Protein AF-S2JC35-F1 (afdb_monomer)

pLDDT: mean 73.82, std 13.76, range [34.28, 91.69]

Secondary structure (DSSP, 8-state):
----GGG-PPPPSS---HHHHIIIIIHHHHHHHS-TTT-SEEEEEEEE--HHHHHHHHHHTTT-S---PPPEEEEEEEEETTEEEEEEEEEEES-TTSHHHHHHHHHHHHHHHHHHHHHHHH--S--TT-EEEEEEEETTEEEEEEEEEEETTEEEEEEEEEEE--SSHHHHHTHHHHHHHHHHHHHHHHHHHHHHHHHHHHHT--

Nearest PDB structures (foldseek):
  6p4x-assembly8_B  TM=6.475E-01  e=4.186E-01  Saccharomyces cerevisiae S288C
  5dyn-assembly1_A  TM=4.944E-01  e=1.045E+00  Bacteroides fragilis
  2fja-assembly1_B  TM=4.197E-01  e=2.172E+00  Archaeoglobus fulgidus
  7yqh-assembly1_A  TM=2.664E-01  e=9.381E+00  Saccharomyces cerevisiae S288C

Mean predicted aligned error: 10.41 Å

Structure (mmCIF, N/CA/C/O backbone):
data_AF-S2JC35-F1
#
_entry.id   AF-S2JC35-F1
#
loop_
_atom_site.group_PDB
_atom_site.id
_atom_site.type_symbol
_atom_site.label_atom_id
_atom_site.label_alt_id
_atom_site.label_comp_id
_atom_site.label_asym_id
_atom_site.label_entity_id
_atom_site.label_seq_id
_atom_site.pdbx_PDB_ins_code
_atom_site.Cartn_x
_atom_site.Cartn_y
_atom_site.Cartn_z
_atom_site.occupancy
_atom_site.B_iso_or_equiv
_atom_site.auth_seq_id
_atom_site.auth_comp_id
_atom_site.auth_asym_id
_atom_site.auth_atom_id
_atom_site.pdbx_PDB_model_num
ATOM 1 N N . MET A 1 1 ? 3.518 -29.835 -13.361 1.00 38.28 1 MET A N 1
ATOM 2 C CA . MET A 1 1 ? 4.012 -28.601 -12.713 1.00 38.28 1 MET A CA 1
ATOM 3 C C . MET A 1 1 ? 3.957 -27.483 -13.755 1.00 38.28 1 MET A C 1
ATOM 5 O O . MET A 1 1 ? 4.717 -27.536 -14.715 1.00 38.28 1 MET A O 1
ATOM 9 N N . LYS A 1 2 ? 2.974 -26.572 -13.681 1.00 34.28 2 LYS A N 1
ATOM 10 C CA . LYS A 1 2 ? 2.824 -25.479 -14.662 1.00 34.28 2 LYS A CA 1
ATOM 11 C C . LYS A 1 2 ? 3.881 -24.409 -14.356 1.00 34.28 2 LYS A C 1
ATOM 13 O O . LYS A 1 2 ? 3.876 -23.858 -13.264 1.00 34.28 2 LYS A O 1
ATOM 18 N N . LYS A 1 3 ? 4.811 -24.170 -15.285 1.00 36.00 3 LYS A N 1
ATOM 19 C CA . LYS A 1 3 ? 5.789 -23.073 -15.204 1.00 36.00 3 LYS A CA 1
ATOM 20 C C . LYS A 1 3 ? 5.131 -21.815 -15.762 1.00 36.00 3 LYS A C 1
ATOM 22 O O . LYS A 1 3 ? 4.662 -21.848 -16.894 1.00 36.00 3 LYS A O 1
ATOM 27 N N . TYR A 1 4 ? 5.086 -20.747 -14.974 1.00 44.50 4 TYR A N 1
ATOM 28 C CA . TYR A 1 4 ? 4.515 -19.460 -15.366 1.00 44.50 4 TYR A CA 1
ATOM 29 C C . TYR A 1 4 ? 5.595 -18.614 -16.061 1.00 44.50 4 TYR A C 1
ATOM 31 O O . TYR A 1 4 ? 6.504 -18.125 -15.391 1.00 44.50 4 TYR A O 1
ATOM 39 N N . PRO A 1 5 ? 5.557 -18.447 -17.395 1.00 39.91 5 PRO A N 1
ATOM 40 C CA . PRO A 1 5 ? 6.668 -17.855 -18.145 1.00 39.91 5 PRO A CA 1
ATOM 41 C C . PRO A 1 5 ? 6.880 -16.364 -17.857 1.00 39.91 5 PRO A C 1
ATOM 43 O O . PRO A 1 5 ? 7.987 -15.867 -18.024 1.00 39.91 5 PRO A O 1
ATOM 46 N N . TYR A 1 6 ? 5.841 -15.664 -17.388 1.00 47.47 6 TYR A N 1
ATOM 47 C CA . TYR A 1 6 ? 5.920 -14.259 -16.979 1.00 47.47 6 TYR A CA 1
ATOM 48 C C . TYR A 1 6 ? 6.706 -14.048 -15.678 1.00 47.47 6 TYR A C 1
ATOM 50 O O . TYR A 1 6 ? 7.086 -12.922 -15.389 1.00 47.47 6 TYR A O 1
ATOM 58 N N . MET A 1 7 ? 6.986 -15.119 -14.928 1.00 35.50 7 MET A N 1
ATOM 59 C CA . MET A 1 7 ? 7.811 -15.075 -13.720 1.00 35.50 7 MET A CA 1
ATOM 60 C C . MET A 1 7 ? 9.302 -15.297 -14.012 1.00 35.50 7 MET A C 1
ATOM 62 O O . MET A 1 7 ? 10.103 -15.320 -13.093 1.00 35.50 7 MET A O 1
ATOM 66 N N . LEU A 1 8 ? 9.726 -15.499 -15.266 1.00 36.25 8 LEU A N 1
ATOM 67 C CA . LEU A 1 8 ? 11.132 -15.750 -15.621 1.00 36.25 8 LEU A CA 1
ATOM 68 C C . LEU A 1 8 ? 11.806 -14.474 -16.149 1.00 36.25 8 LEU A C 1
ATOM 70 O O . LEU A 1 8 ? 12.037 -14.336 -17.350 1.00 36.25 8 LEU A O 1
ATOM 74 N N . MET A 1 9 ? 12.162 -13.547 -15.256 1.00 50.91 9 MET A N 1
ATOM 75 C CA . MET A 1 9 ? 13.056 -12.431 -15.594 1.00 50.91 9 MET A CA 1
ATOM 76 C C . MET A 1 9 ? 14.517 -12.761 -15.257 1.00 50.91 9 MET A C 1
ATOM 78 O O . MET A 1 9 ? 14.815 -13.350 -14.221 1.00 50.91 9 MET A O 1
ATOM 82 N N . LYS A 1 10 ? 15.445 -12.389 -16.151 1.00 43.81 10 LYS A N 1
ATOM 83 C CA . LYS A 1 10 ? 16.891 -12.572 -15.940 1.00 43.81 10 LYS A CA 1
ATOM 84 C C . LYS A 1 10 ? 17.376 -11.685 -14.784 1.00 43.81 10 LYS A C 1
ATOM 86 O O . LYS A 1 10 ? 17.002 -10.512 -14.757 1.00 43.81 10 LYS A O 1
ATOM 91 N N . PRO A 1 11 ? 18.256 -12.185 -13.897 1.00 46.31 11 PRO A N 1
ATOM 92 C CA . PRO A 1 11 ? 18.846 -11.356 -12.855 1.00 46.31 11 PRO A CA 1
ATOM 93 C C . PRO A 1 11 ? 19.617 -10.185 -13.491 1.00 46.31 11 PRO A C 1
ATOM 95 O O . PRO A 1 11 ? 20.306 -10.381 -14.502 1.00 46.31 11 PRO A O 1
ATOM 98 N N . PRO A 1 12 ? 19.496 -8.963 -12.945 1.00 51.88 12 PRO A N 1
ATOM 99 C CA . PRO A 1 12 ? 20.158 -7.799 -13.509 1.00 51.88 12 PRO A CA 1
ATOM 100 C C . PRO A 1 12 ? 21.682 -7.960 -13.441 1.00 51.88 12 PRO A C 1
ATOM 102 O O . PRO A 1 12 ? 22.253 -8.330 -12.420 1.00 51.88 12 PRO A O 1
ATOM 105 N N . THR A 1 13 ? 22.365 -7.643 -14.542 1.00 51.44 13 THR A N 1
ATOM 106 C CA . THR A 1 13 ? 23.837 -7.675 -14.656 1.00 51.44 13 THR A CA 1
ATOM 107 C C . THR A 1 13 ? 24.530 -6.530 -13.906 1.00 51.44 13 THR A C 1
ATOM 109 O O . THR A 1 13 ? 25.757 -6.483 -13.841 1.00 51.44 13 THR A O 1
ATOM 112 N N . LYS A 1 14 ? 23.755 -5.598 -13.337 1.00 60.19 14 LYS A N 1
ATOM 113 C CA . LYS A 1 14 ? 24.215 -4.438 -12.565 1.00 60.19 14 LYS A CA 1
ATOM 114 C C . LYS A 1 14 ? 23.627 -4.489 -11.155 1.00 60.19 14 LYS A C 1
ATOM 116 O O . LYS A 1 14 ? 22.494 -4.927 -10.981 1.00 60.19 14 LYS A O 1
ATOM 121 N N . LYS A 1 15 ? 24.384 -3.994 -10.169 1.00 67.62 15 LYS A N 1
ATOM 122 C CA . LYS A 1 15 ? 23.935 -3.814 -8.778 1.00 67.62 15 LYS A CA 1
ATOM 123 C C . LYS A 1 15 ? 22.880 -2.702 -8.709 1.00 67.62 15 LYS A C 1
ATOM 125 O O . LYS A 1 15 ? 23.222 -1.555 -8.449 1.00 67.62 15 LYS A O 1
ATOM 130 N N . VAL A 1 16 ? 21.633 -3.035 -9.019 1.00 71.69 16 VAL A N 1
ATOM 131 C CA . VAL A 1 16 ? 20.462 -2.171 -8.817 1.00 71.69 16 VAL A CA 1
ATOM 132 C C . VAL A 1 16 ? 19.860 -2.521 -7.457 1.00 71.69 16 VAL A C 1
ATOM 134 O O . VAL A 1 16 ? 19.819 -3.699 -7.108 1.00 71.69 16 VAL A O 1
ATOM 137 N N . THR A 1 17 ? 19.450 -1.519 -6.680 1.00 79.69 17 THR A N 1
ATOM 138 C CA . THR A 1 17 ? 18.810 -1.697 -5.364 1.00 79.69 17 THR A CA 1
ATOM 139 C C . THR A 1 17 ? 17.285 -1.549 -5.447 1.00 79.69 17 THR A C 1
ATOM 141 O O . THR A 1 17 ? 16.762 -0.996 -6.413 1.00 79.69 17 THR A O 1
ATOM 144 N N . GLU A 1 18 ? 16.555 -1.999 -4.422 1.00 78.81 18 GLU A N 1
ATOM 145 C CA . GLU A 1 18 ? 15.093 -1.794 -4.293 1.00 78.81 18 GLU A CA 1
ATOM 146 C C . GLU A 1 18 ? 14.758 -0.303 -4.308 1.00 78.81 18 GLU A C 1
ATOM 148 O O . GLU A 1 18 ? 13.868 0.149 -5.027 1.00 78.81 18 GLU A O 1
ATOM 153 N N . SER A 1 19 ? 15.576 0.482 -3.602 1.00 81.44 19 SER A N 1
ATOM 154 C CA . SER A 1 19 ? 15.477 1.938 -3.569 1.00 81.44 19 SER A CA 1
ATOM 155 C C . SER A 1 19 ? 15.664 2.577 -4.946 1.00 81.44 19 SER A C 1
ATOM 157 O O . SER A 1 19 ? 15.022 3.584 -5.235 1.00 81.44 19 SER A O 1
ATOM 159 N N . ASP A 1 20 ? 16.492 2.004 -5.826 1.00 82.38 20 ASP A N 1
ATOM 160 C CA . ASP A 1 20 ? 16.640 2.520 -7.190 1.00 82.38 20 ASP A CA 1
ATOM 161 C C . ASP A 1 20 ? 15.362 2.315 -8.003 1.00 82.38 20 ASP A C 1
ATOM 163 O O . ASP A 1 20 ? 14.952 3.227 -8.720 1.00 82.38 20 ASP A O 1
ATOM 167 N N . TYR A 1 21 ? 14.701 1.162 -7.867 1.00 81.38 21 TYR A N 1
ATOM 168 C CA . TYR A 1 21 ? 13.411 0.926 -8.515 1.00 81.38 21 TYR A CA 1
ATOM 169 C C . TYR A 1 21 ? 12.325 1.843 -7.961 1.00 81.38 21 TYR A C 1
ATOM 171 O O . TYR A 1 21 ? 11.631 2.498 -8.745 1.00 81.38 21 TYR A O 1
ATOM 179 N N . LEU A 1 22 ? 12.220 1.946 -6.634 1.00 84.75 22 LEU A N 1
ATOM 180 C CA . LEU A 1 22 ? 11.264 2.839 -5.994 1.00 84.75 22 LEU A CA 1
ATOM 181 C C . LEU A 1 22 ? 11.502 4.282 -6.447 1.00 84.75 22 LEU A C 1
ATOM 183 O O . LEU A 1 22 ? 10.653 4.866 -7.104 1.00 84.75 22 LEU A O 1
ATOM 187 N N . ARG A 1 23 ? 12.686 4.843 -6.201 1.00 84.25 23 ARG A N 1
ATOM 188 C CA . ARG A 1 23 ? 12.960 6.270 -6.416 1.00 84.25 23 ARG A CA 1
ATOM 189 C C . ARG A 1 23 ? 12.996 6.677 -7.888 1.00 84.25 23 ARG A C 1
ATOM 191 O O . ARG A 1 23 ? 12.531 7.762 -8.235 1.00 84.25 23 ARG A O 1
ATOM 198 N N . CYS A 1 24 ? 13.606 5.868 -8.754 1.00 81.88 24 CYS A N 1
ATOM 199 C CA . CYS A 1 24 ? 13.855 6.281 -10.138 1.00 81.88 24 CYS A CA 1
ATOM 200 C C . CYS A 1 24 ? 12.668 6.007 -11.062 1.00 81.88 24 CYS A C 1
ATOM 202 O O . CYS A 1 24 ? 12.566 6.650 -12.105 1.00 81.88 24 CYS A O 1
ATOM 204 N N . ILE A 1 25 ? 11.794 5.066 -10.698 1.00 81.69 25 ILE A N 1
ATOM 205 C CA . ILE A 1 25 ? 10.683 4.639 -11.548 1.00 81.69 25 ILE A CA 1
ATOM 206 C C . ILE A 1 25 ? 9.355 4.883 -10.837 1.00 81.69 25 ILE A C 1
ATOM 208 O O . ILE A 1 25 ? 8.553 5.705 -11.282 1.00 81.69 25 ILE A O 1
ATOM 212 N N . TRP A 1 26 ? 9.128 4.201 -9.718 1.00 85.19 26 TRP A N 1
ATOM 213 C CA . TRP A 1 26 ? 7.805 4.151 -9.105 1.00 85.19 26 TRP A CA 1
ATOM 214 C C . TRP A 1 26 ? 7.406 5.440 -8.400 1.00 85.19 26 TRP A C 1
ATOM 216 O O . TRP A 1 26 ? 6.285 5.886 -8.596 1.00 85.19 26 TRP A O 1
ATOM 226 N N . SER A 1 27 ? 8.308 6.108 -7.684 1.00 84.56 27 SER A N 1
ATOM 227 C CA . SER A 1 27 ? 8.057 7.409 -7.058 1.00 84.56 27 SER A CA 1
ATOM 228 C C . SER A 1 27 ? 7.616 8.436 -8.090 1.00 84.56 27 SER A C 1
ATOM 230 O O . SER A 1 27 ? 6.683 9.175 -7.829 1.00 84.56 27 SER A O 1
ATOM 232 N N . ARG A 1 28 ? 8.207 8.439 -9.292 1.00 82.44 28 ARG A N 1
ATOM 233 C CA . ARG A 1 28 ? 7.811 9.364 -10.366 1.00 82.44 28 ARG A CA 1
ATOM 234 C C . ARG A 1 28 ? 6.411 9.084 -10.889 1.00 82.44 28 ARG A C 1
ATOM 236 O O . ARG A 1 28 ? 5.668 10.020 -11.163 1.00 82.44 28 ARG A O 1
ATOM 243 N N . ILE A 1 29 ? 6.051 7.808 -11.012 1.00 81.44 29 ILE A N 1
ATOM 244 C CA . ILE A 1 29 ? 4.694 7.403 -11.380 1.00 81.44 29 ILE A CA 1
ATOM 245 C C . ILE A 1 29 ? 3.728 7.802 -10.260 1.00 81.44 29 ILE A C 1
ATOM 247 O O . ILE A 1 29 ? 2.768 8.511 -10.522 1.00 81.44 29 ILE A O 1
ATOM 251 N N . LEU A 1 30 ? 4.015 7.443 -9.009 1.00 81.81 30 LEU A N 1
ATOM 252 C CA . LEU A 1 30 ? 3.184 7.774 -7.851 1.00 81.81 30 LEU A CA 1
ATOM 253 C C . LEU A 1 30 ? 3.021 9.289 -7.662 1.00 81.81 30 LEU A C 1
ATOM 255 O O . LEU A 1 30 ? 1.916 9.734 -7.409 1.00 81.81 30 LEU A O 1
ATOM 259 N N . GLU A 1 31 ? 4.068 10.093 -7.837 1.00 81.81 31 GLU A N 1
ATOM 260 C CA . GLU A 1 31 ? 4.005 11.563 -7.774 1.00 81.81 31 GLU A CA 1
ATOM 261 C C . GLU A 1 31 ? 3.191 12.162 -8.926 1.00 81.81 31 GLU A C 1
ATOM 263 O O . GLU A 1 31 ? 2.491 13.154 -8.737 1.00 81.81 31 GLU A O 1
ATOM 268 N N . ALA A 1 32 ? 3.260 11.569 -10.122 1.00 79.00 32 ALA A N 1
ATOM 269 C CA . ALA A 1 32 ? 2.435 11.993 -11.251 1.00 79.00 32 ALA A CA 1
ATOM 270 C C . ALA A 1 32 ? 0.954 11.641 -11.043 1.00 79.00 32 ALA A C 1
ATOM 272 O O . ALA A 1 32 ? 0.075 12.375 -11.492 1.00 79.00 32 ALA A O 1
ATOM 273 N N . LEU A 1 33 ? 0.683 10.527 -10.361 1.00 74.81 33 LEU A N 1
ATOM 274 C CA . LEU A 1 33 ? -0.664 10.052 -10.052 1.00 74.81 33 LEU A CA 1
ATOM 275 C C . LEU A 1 33 ? -1.255 10.712 -8.804 1.00 74.81 33 LEU A C 1
ATOM 277 O O . LEU A 1 33 ? -2.465 10.894 -8.734 1.00 74.81 33 LEU A O 1
ATOM 281 N N . PHE A 1 34 ? -0.415 11.094 -7.844 1.00 76.69 34 PHE A N 1
ATOM 282 C CA . PHE A 1 34 ? -0.763 11.729 -6.572 1.00 76.69 34 PHE A CA 1
ATOM 283 C C . PHE A 1 34 ? 0.048 13.015 -6.350 1.00 76.69 34 PHE A C 1
ATOM 285 O O . PHE A 1 34 ? 0.813 13.110 -5.386 1.00 76.69 34 PHE A O 1
ATOM 292 N N . PRO A 1 35 ? -0.075 14.017 -7.242 1.00 76.44 35 PRO A N 1
ATOM 293 C CA . PRO A 1 35 ? 0.543 15.319 -7.044 1.00 76.44 35 PRO A CA 1
ATOM 294 C C . PRO A 1 35 ? 0.081 15.934 -5.711 1.00 76.44 35 PRO A C 1
ATOM 296 O O . PRO A 1 35 ? -1.121 16.180 -5.562 1.00 76.44 35 PRO A O 1
ATOM 299 N N . PRO A 1 36 ? 1.004 16.256 -4.782 1.00 70.12 36 PRO A N 1
ATOM 300 C CA . PRO A 1 36 ? 0.665 16.738 -3.437 1.00 70.12 36 PRO A CA 1
ATOM 301 C C . PRO A 1 36 ? -0.204 18.002 -3.421 1.00 70.12 36 PRO A C 1
ATOM 303 O O . PRO A 1 36 ? -0.951 18.235 -2.485 1.00 70.12 36 PRO A O 1
ATOM 306 N N . GLU A 1 37 ? -0.100 18.831 -4.461 1.00 71.00 37 GLU A N 1
ATOM 307 C CA . GLU A 1 37 ? -0.822 20.105 -4.563 1.00 71.00 37 GLU A CA 1
ATOM 308 C C . GLU A 1 37 ? -2.248 19.965 -5.117 1.00 71.00 37 GLU A C 1
ATOM 310 O O . GLU A 1 37 ? -3.021 20.920 -5.066 1.00 71.00 37 GLU A O 1
ATOM 315 N N . LYS A 1 38 ? -2.588 18.818 -5.719 1.00 65.94 38 LYS A N 1
ATOM 316 C CA . LYS A 1 38 ? -3.849 18.639 -6.466 1.00 65.94 38 LYS A CA 1
ATOM 317 C C . LYS A 1 38 ? -4.685 17.465 -5.986 1.00 65.94 38 LYS A C 1
ATOM 319 O O . LYS A 1 38 ? -5.889 17.463 -6.224 1.00 65.94 38 LYS A O 1
ATOM 324 N N . ASN A 1 39 ? -4.057 16.477 -5.357 1.00 64.25 39 ASN A N 1
ATOM 325 C CA . ASN A 1 39 ? -4.726 15.274 -4.901 1.00 64.25 39 ASN A CA 1
ATOM 326 C C . ASN A 1 39 ? -4.765 15.222 -3.381 1.00 64.25 39 ASN A C 1
ATOM 328 O O . ASN A 1 39 ? -3.829 15.619 -2.699 1.00 64.25 39 ASN A O 1
ATOM 332 N N . LEU A 1 40 ? -5.871 14.686 -2.873 1.00 75.00 40 LEU A N 1
ATOM 333 C CA . LEU A 1 40 ? -6.097 14.461 -1.445 1.00 75.00 40 LEU A CA 1
ATOM 334 C C . LEU A 1 40 ? -5.179 13.362 -0.887 1.00 75.00 40 LEU A C 1
ATOM 336 O O . LEU A 1 40 ? -4.951 13.296 0.315 1.00 75.00 40 LEU A O 1
ATOM 340 N N . ILE A 1 41 ? -4.654 12.510 -1.773 1.00 80.62 41 ILE A N 1
ATOM 341 C CA . ILE A 1 41 ? -3.724 11.428 -1.457 1.00 80.62 41 ILE A CA 1
ATOM 342 C C . ILE A 1 41 ? -2.298 11.931 -1.654 1.00 80.62 41 ILE A C 1
ATOM 344 O O . ILE A 1 41 ? -1.970 12.475 -2.711 1.00 80.62 41 ILE A O 1
ATOM 348 N N . ARG A 1 42 ? -1.437 11.666 -0.673 1.00 85.06 42 ARG A N 1
ATOM 349 C CA . ARG A 1 42 ? -0.004 11.950 -0.703 1.00 85.06 42 ARG A CA 1
ATOM 350 C C . ARG A 1 42 ? 0.798 10.657 -0.596 1.00 85.06 42 ARG A C 1
ATOM 352 O O . ARG A 1 42 ? 0.499 9.781 0.211 1.00 85.06 42 ARG A O 1
ATOM 359 N N . ASN A 1 43 ? 1.859 10.562 -1.394 1.00 86.62 43 ASN A N 1
ATOM 360 C CA . ASN A 1 43 ? 2.862 9.511 -1.258 1.00 86.62 43 ASN A CA 1
ATOM 361 C C . ASN A 1 43 ? 3.901 9.909 -0.197 1.00 86.62 43 ASN A C 1
ATOM 363 O O . ASN A 1 43 ? 4.514 10.976 -0.288 1.00 86.62 43 ASN A O 1
ATOM 367 N N . LYS A 1 44 ? 4.133 9.041 0.787 1.00 87.62 44 LYS A N 1
ATOM 368 C CA . LYS A 1 44 ? 5.194 9.173 1.791 1.00 87.62 44 LYS A CA 1
ATOM 369 C C . LYS A 1 44 ? 6.153 7.998 1.638 1.00 87.62 44 LYS A C 1
ATOM 371 O O . LYS A 1 44 ? 5.900 6.908 2.139 1.00 87.62 44 LYS A O 1
ATOM 376 N N . SER A 1 45 ? 7.246 8.229 0.915 1.00 84.44 45 SER A N 1
ATOM 377 C CA . SER A 1 45 ? 8.285 7.229 0.649 1.00 84.44 45 SER A CA 1
ATOM 378 C C . SER A 1 45 ? 9.441 7.295 1.645 1.00 84.44 45 SER A C 1
ATOM 380 O O . SER A 1 45 ? 9.790 8.376 2.124 1.00 84.44 45 SER A O 1
ATOM 382 N N . GLY A 1 46 ? 10.106 6.162 1.844 1.00 77.12 46 GLY A N 1
ATOM 383 C CA . GLY A 1 46 ? 11.200 5.982 2.792 1.00 77.12 46 GLY A CA 1
ATOM 384 C C . GLY A 1 46 ? 10.734 5.069 3.914 1.00 77.12 46 GLY A C 1
ATOM 385 O O . GLY A 1 46 ? 9.641 5.276 4.425 1.00 77.12 46 GLY A O 1
ATOM 386 N N . GLU A 1 47 ? 11.558 4.077 4.262 1.00 73.88 47 GLU A N 1
ATOM 387 C CA . GLU A 1 47 ? 11.283 3.023 5.250 1.00 73.88 47 GLU A CA 1
ATOM 388 C C . GLU A 1 47 ? 10.510 3.585 6.468 1.00 73.88 47 GLU A C 1
ATOM 390 O O . GLU A 1 47 ? 11.084 4.226 7.355 1.00 73.88 47 GLU A O 1
ATOM 395 N N . SER A 1 48 ? 9.184 3.412 6.482 1.00 75.38 48 SER A N 1
ATOM 396 C CA . SER A 1 48 ? 8.280 4.120 7.395 1.00 75.38 48 SER A CA 1
ATOM 397 C C . SER A 1 48 ? 7.403 3.155 8.170 1.00 75.38 48 SER A C 1
ATOM 399 O O . SER A 1 48 ? 7.092 2.062 7.712 1.00 75.38 48 SER A O 1
ATOM 401 N N . ILE A 1 49 ? 7.019 3.565 9.375 1.00 79.12 49 ILE A N 1
ATOM 402 C CA . ILE A 1 49 ? 6.130 2.799 10.244 1.00 79.12 49 ILE A CA 1
ATOM 403 C C . ILE A 1 49 ? 4.798 3.538 10.297 1.00 79.12 49 ILE A C 1
ATOM 405 O O . ILE A 1 49 ? 4.788 4.742 10.570 1.00 79.12 49 ILE A O 1
ATOM 409 N N . SER A 1 50 ? 3.701 2.823 10.051 1.00 75.50 50 SER A N 1
ATOM 410 C CA . SER A 1 50 ? 2.355 3.343 10.288 1.00 75.50 50 SER A CA 1
ATOM 411 C C . SER A 1 50 ? 2.127 3.557 11.789 1.00 75.50 50 SER A C 1
ATOM 413 O O . SER A 1 50 ? 2.410 2.675 12.609 1.00 75.50 50 SER A O 1
ATOM 415 N N . SER A 1 51 ? 1.618 4.731 12.168 1.00 77.56 51 SER A N 1
ATOM 416 C CA . SER A 1 51 ? 1.218 5.034 13.549 1.00 77.56 51 SER A CA 1
ATOM 417 C C . SER A 1 51 ? 0.113 4.097 14.028 1.00 77.56 51 SER A C 1
ATOM 419 O O . SER A 1 51 ? 0.166 3.630 15.172 1.00 77.56 51 SER A O 1
ATOM 421 N N . ALA A 1 52 ? -0.834 3.770 13.145 1.00 75.50 52 ALA A N 1
ATOM 422 C CA . ALA A 1 52 ? -1.921 2.845 13.424 1.00 75.50 52 ALA A CA 1
ATOM 423 C C . ALA A 1 52 ? -1.407 1.440 13.695 1.00 75.50 52 ALA A C 1
ATOM 425 O O . ALA A 1 52 ? -1.699 0.877 14.752 1.00 75.50 52 ALA A O 1
ATOM 426 N N . SER A 1 53 ? -0.557 0.908 12.809 1.00 75.62 53 SER A N 1
ATOM 427 C CA . SER A 1 53 ? 0.023 -0.415 13.043 1.00 75.62 53 SER A CA 1
ATOM 428 C C . SER A 1 53 ? 0.808 -0.442 14.355 1.00 75.62 53 SER A C 1
ATOM 430 O O . SER A 1 53 ? 0.670 -1.377 15.147 1.00 75.62 53 SER A O 1
ATOM 432 N N . ASN A 1 54 ? 1.607 0.595 14.635 1.00 79.81 54 ASN A N 1
ATOM 433 C CA . ASN A 1 54 ? 2.409 0.630 15.857 1.00 79.81 54 ASN A CA 1
ATOM 434 C C . ASN A 1 54 ? 1.528 0.644 17.113 1.00 79.81 54 ASN A C 1
ATOM 436 O O . ASN A 1 54 ? 1.867 0.010 18.111 1.00 79.81 54 ASN A O 1
ATOM 440 N N . THR A 1 55 ? 0.387 1.328 17.058 1.00 77.38 55 THR A N 1
ATOM 441 C CA . THR A 1 55 ? -0.614 1.321 18.131 1.00 77.38 55 THR A CA 1
ATOM 442 C C . THR A 1 55 ? -1.223 -0.070 18.297 1.00 77.38 55 THR A C 1
ATOM 444 O O . THR A 1 55 ? -1.106 -0.647 19.378 1.00 77.38 55 THR A O 1
ATOM 447 N N . ASN A 1 56 ? -1.740 -0.665 17.215 1.00 75.88 56 ASN A N 1
ATOM 448 C CA . ASN A 1 56 ? -2.345 -2.001 17.229 1.00 75.88 56 ASN A CA 1
ATOM 449 C C . ASN A 1 56 ? -1.376 -3.067 17.780 1.00 75.88 56 ASN A C 1
ATOM 451 O O . ASN A 1 56 ? -1.757 -3.918 18.584 1.00 75.88 56 ASN A O 1
ATOM 455 N N . LYS A 1 57 ? -0.091 -3.012 17.404 1.00 79.38 57 LYS A N 1
ATOM 456 C CA . LYS A 1 57 ? 0.914 -3.945 17.934 1.00 79.38 57 LYS A CA 1
ATOM 457 C C . LYS A 1 57 ? 1.205 -3.745 19.415 1.00 79.38 57 LYS A C 1
ATOM 459 O O . LYS A 1 57 ? 1.402 -4.731 20.124 1.00 79.38 57 LYS A O 1
ATOM 464 N N . ASN A 1 58 ? 1.262 -2.505 19.892 1.00 76.75 58 ASN A N 1
ATOM 465 C CA . ASN A 1 58 ? 1.459 -2.250 21.319 1.00 76.75 58 ASN A CA 1
ATOM 466 C C . ASN A 1 58 ? 0.263 -2.747 22.146 1.00 76.75 58 ASN A C 1
ATOM 468 O O . ASN A 1 58 ? 0.464 -3.290 23.230 1.00 76.75 58 ASN A O 1
ATOM 472 N N . GLU A 1 59 ? -0.957 -2.644 21.613 1.00 79.00 59 GLU A N 1
ATOM 473 C CA . GLU A 1 59 ? -2.161 -3.219 22.227 1.00 79.00 59 GLU A CA 1
ATOM 474 C C . GLU A 1 59 ? -2.131 -4.756 22.245 1.00 79.00 59 GLU A C 1
ATOM 476 O O . GLU A 1 59 ? -2.540 -5.373 23.227 1.00 79.00 59 GLU A O 1
ATOM 481 N N . GLN A 1 60 ? -1.606 -5.393 21.193 1.00 76.44 60 GLN A N 1
ATOM 482 C CA . GLN A 1 60 ? -1.541 -6.855 21.094 1.00 76.44 60 GLN A CA 1
ATOM 483 C C . GLN A 1 60 ? -0.519 -7.491 22.054 1.00 76.44 60 GLN A C 1
ATOM 485 O O . GLN A 1 60 ? -0.711 -8.619 22.510 1.00 76.44 60 GLN A O 1
ATOM 490 N N . TYR A 1 61 ? 0.569 -6.787 22.369 1.00 77.06 61 TYR A N 1
ATOM 491 C CA . TYR A 1 61 ? 1.686 -7.301 23.168 1.00 77.06 61 TYR A CA 1
ATOM 492 C C . TYR A 1 61 ? 1.845 -6.538 24.490 1.00 77.06 61 TYR A C 1
ATOM 494 O O . TYR A 1 61 ? 2.916 -6.006 24.803 1.00 77.06 61 TYR A O 1
ATOM 502 N N . VAL A 1 62 ? 0.774 -6.511 25.289 1.00 71.44 62 VAL A N 1
ATOM 503 C CA . VAL A 1 62 ? 0.755 -5.865 26.610 1.00 71.44 62 VAL A CA 1
ATOM 504 C C . VAL A 1 62 ? 1.875 -6.429 27.497 1.00 71.44 62 VAL A C 1
ATOM 506 O O . VAL A 1 62 ? 1.878 -7.609 27.843 1.00 71.44 62 VAL A O 1
ATOM 509 N N . GLY A 1 63 ? 2.838 -5.580 27.869 1.00 67.88 63 GLY A N 1
ATOM 510 C CA . GLY A 1 63 ? 3.966 -5.934 28.744 1.00 67.88 63 GLY A CA 1
ATOM 511 C C . GLY A 1 63 ? 5.322 -6.099 28.047 1.00 67.88 63 GLY A C 1
ATOM 512 O O . GLY A 1 63 ? 6.334 -6.275 28.727 1.00 67.88 63 GLY A O 1
ATOM 513 N N . ALA A 1 64 ? 5.389 -5.999 26.718 1.00 73.69 64 ALA A N 1
ATOM 514 C CA . ALA A 1 64 ? 6.660 -5.917 26.003 1.00 73.69 64 ALA A CA 1
ATOM 515 C C . ALA A 1 64 ? 7.233 -4.485 26.056 1.00 73.69 64 ALA A C 1
ATOM 517 O O . ALA A 1 64 ? 6.531 -3.508 25.819 1.00 73.69 64 ALA A O 1
ATOM 518 N N . ALA A 1 65 ? 8.529 -4.351 26.357 1.00 63.97 65 ALA A N 1
ATOM 519 C CA . ALA A 1 65 ? 9.156 -3.049 26.626 1.00 63.97 65 ALA A CA 1
ATOM 520 C C . ALA A 1 65 ? 9.331 -2.146 25.386 1.00 63.97 65 ALA A C 1
ATOM 522 O O . ALA A 1 65 ? 9.503 -0.938 25.526 1.00 63.97 65 ALA A O 1
ATOM 523 N N . SER A 1 66 ? 9.334 -2.713 24.174 1.00 68.31 66 SER A N 1
ATOM 524 C CA . SER A 1 66 ? 9.418 -1.951 22.922 1.00 68.31 66 SER A CA 1
ATOM 525 C C . SER A 1 66 ? 8.977 -2.816 21.740 1.00 68.31 66 SER A C 1
ATOM 527 O O . SER A 1 66 ? 9.772 -3.578 21.189 1.00 68.31 66 SER A O 1
ATOM 529 N N . VAL A 1 67 ? 7.704 -2.720 21.355 1.00 68.44 67 VAL A N 1
ATOM 530 C CA . VAL A 1 67 ? 7.193 -3.364 20.138 1.00 68.44 67 VAL A CA 1
ATOM 531 C C . VAL A 1 67 ? 7.134 -2.320 19.034 1.00 68.44 67 VAL A C 1
ATOM 533 O O . VAL A 1 67 ? 6.607 -1.228 19.227 1.00 68.44 67 VAL A O 1
ATOM 536 N N . LYS A 1 68 ? 7.725 -2.646 17.882 1.00 73.88 68 LYS A N 1
ATOM 537 C CA . LYS A 1 68 ? 7.690 -1.801 16.685 1.00 73.88 68 LYS A CA 1
ATOM 538 C C . LYS A 1 68 ? 6.900 -2.480 15.576 1.00 73.88 68 LYS A C 1
ATOM 540 O O . LYS A 1 68 ? 7.000 -3.699 15.370 1.00 73.88 68 LYS A O 1
ATOM 545 N N . SER A 1 69 ? 6.141 -1.682 14.837 1.00 72.50 69 SER A N 1
ATOM 546 C CA . SER A 1 69 ? 5.487 -2.154 13.618 1.00 72.50 69 SER A CA 1
ATOM 547 C C . SER A 1 69 ? 6.441 -2.445 12.478 1.00 72.50 69 SER A C 1
ATOM 549 O O . SER A 1 69 ? 7.636 -2.143 12.562 1.00 72.50 69 SER A O 1
ATOM 551 N N . LEU A 1 70 ? 5.944 -3.187 11.484 1.00 78.81 70 LEU A N 1
ATOM 552 C CA . LEU A 1 70 ? 6.771 -3.511 10.334 1.00 78.81 70 LEU A CA 1
ATOM 553 C C . LEU A 1 70 ? 6.965 -2.212 9.554 1.00 78.81 70 LEU A C 1
ATOM 555 O O . LEU A 1 70 ? 6.072 -1.375 9.461 1.00 78.81 70 LEU A O 1
ATOM 559 N N . LYS A 1 71 ? 8.179 -2.002 9.058 1.00 82.25 71 LYS A N 1
ATOM 560 C CA . LYS A 1 71 ? 8.467 -0.811 8.271 1.00 82.25 71 LYS A CA 1
ATOM 561 C C . LYS A 1 71 ? 8.159 -1.088 6.814 1.00 82.25 71 LYS A C 1
ATOM 563 O O . LYS A 1 71 ? 8.749 -2.023 6.300 1.00 82.25 71 LYS A O 1
ATOM 568 N N . ILE A 1 72 ? 7.338 -0.286 6.162 1.00 86.75 72 ILE A N 1
ATOM 569 C CA . ILE A 1 72 ? 7.043 -0.401 4.729 1.00 86.75 72 ILE A CA 1
ATOM 570 C C . ILE A 1 72 ? 7.779 0.669 3.930 1.00 86.75 72 ILE A C 1
ATOM 572 O O . ILE A 1 72 ? 8.073 1.753 4.445 1.00 86.75 72 ILE A O 1
ATOM 576 N N . ASP A 1 73 ? 8.098 0.363 2.677 1.00 89.12 73 ASP A N 1
ATOM 577 C CA . ASP A 1 73 ? 8.913 1.230 1.824 1.00 89.12 73 ASP A CA 1
ATOM 578 C C . ASP A 1 73 ? 8.226 2.551 1.471 1.00 89.12 73 ASP A C 1
ATOM 580 O O . ASP A 1 73 ? 8.884 3.594 1.360 1.00 89.12 73 ASP A O 1
ATOM 584 N N . PHE A 1 74 ? 6.905 2.524 1.299 1.00 89.88 74 PHE A N 1
ATOM 585 C CA . PHE A 1 74 ? 6.108 3.729 1.110 1.00 89.88 74 PHE A CA 1
ATOM 586 C C . PHE A 1 74 ? 4.665 3.555 1.584 1.00 89.88 74 PHE A C 1
ATOM 588 O O . PHE A 1 74 ? 4.146 2.444 1.701 1.00 89.88 74 PHE A O 1
ATOM 595 N N . ARG A 1 75 ? 4.022 4.694 1.848 1.00 90.88 75 ARG A N 1
ATOM 596 C CA . ARG A 1 75 ? 2.619 4.806 2.254 1.00 90.88 75 ARG A CA 1
ATOM 597 C C . ARG A 1 75 ? 1.873 5.760 1.342 1.00 90.88 75 ARG A C 1
ATOM 599 O O . ARG A 1 75 ? 2.416 6.790 0.938 1.00 90.88 75 ARG A O 1
ATOM 606 N N . LEU A 1 76 ? 0.628 5.415 1.047 1.00 87.69 76 LEU A N 1
ATOM 607 C CA . LEU A 1 76 ? -0.349 6.314 0.454 1.00 87.69 76 LEU A CA 1
ATOM 608 C C . LEU A 1 76 ? -1.273 6.747 1.580 1.00 87.69 76 LEU A C 1
ATOM 610 O O . LEU A 1 76 ? -1.916 5.909 2.208 1.00 87.69 76 LEU A O 1
ATOM 614 N N . LEU A 1 77 ? -1.311 8.042 1.849 1.00 87.25 77 LEU A N 1
ATOM 615 C CA . LEU A 1 77 ? -2.039 8.584 2.987 1.00 87.25 77 LEU A CA 1
ATOM 616 C C . LEU A 1 77 ? -2.858 9.797 2.584 1.00 87.25 77 LEU A C 1
ATOM 618 O O . LEU A 1 77 ? -2.599 10.423 1.554 1.00 87.25 77 LEU A O 1
ATOM 622 N N . VAL A 1 78 ? -3.826 10.126 3.423 1.00 83.06 78 VAL A N 1
ATOM 623 C CA . VAL A 1 78 ? -4.603 11.358 3.346 1.00 83.06 78 VAL A CA 1
ATOM 624 C C . VAL A 1 78 ? -4.390 12.151 4.624 1.00 83.06 78 VAL A C 1
ATOM 626 O O . VAL A 1 78 ? -4.350 11.589 5.720 1.00 83.06 78 VAL A O 1
ATOM 629 N N . ASP A 1 79 ? -4.227 13.459 4.475 1.00 81.31 79 ASP A N 1
ATOM 630 C CA . ASP A 1 79 ? -4.110 14.369 5.607 1.00 81.31 79 ASP A CA 1
ATOM 631 C C . ASP A 1 79 ? -5.535 14.833 5.976 1.00 81.31 79 ASP A C 1
ATOM 633 O O . ASP A 1 79 ? -6.203 15.508 5.187 1.00 81.31 79 ASP A O 1
ATOM 637 N N . VAL A 1 80 ? -6.031 14.436 7.152 1.00 76.25 80 VAL A N 1
ATOM 638 C CA . VAL A 1 80 ? -7.358 14.825 7.654 1.00 76.25 80 VAL A CA 1
ATOM 639 C C . VAL A 1 80 ? -7.208 15.574 8.968 1.00 76.25 80 VAL A C 1
ATOM 641 O O . VAL A 1 80 ? -6.834 15.007 9.995 1.00 76.25 80 VAL A O 1
ATOM 644 N N . SER A 1 81 ? -7.508 16.873 8.929 1.00 76.50 81 SER A N 1
ATOM 645 C CA . SER A 1 81 ? -7.247 17.803 10.033 1.00 76.50 81 SER A CA 1
ATOM 646 C C . SER A 1 81 ? -5.773 17.744 10.468 1.00 76.50 81 SER A C 1
ATOM 648 O O . SER A 1 81 ? -4.904 18.153 9.703 1.00 76.50 81 SER A O 1
ATOM 650 N N . GLU A 1 82 ? -5.477 17.232 11.667 1.00 78.25 82 GLU A N 1
ATOM 651 C CA . GLU A 1 82 ? -4.113 17.089 12.204 1.00 78.25 82 GLU A CA 1
ATOM 652 C C . GLU A 1 82 ? -3.597 15.635 12.164 1.00 78.25 82 GLU A C 1
ATOM 654 O O . GLU A 1 82 ? -2.574 15.324 12.773 1.00 78.25 82 GLU A O 1
ATOM 659 N N . SER A 1 83 ? -4.304 14.723 11.484 1.00 79.56 83 SER A N 1
ATOM 660 C CA . SER A 1 83 ? -3.984 13.288 11.439 1.00 79.56 83 SER A CA 1
ATOM 661 C C . SER A 1 83 ? -3.626 12.809 10.028 1.00 79.56 83 SER A C 1
ATOM 663 O O . SER A 1 83 ? -4.228 13.236 9.045 1.00 79.56 83 SER A O 1
ATOM 665 N N . GLU A 1 84 ? -2.656 11.894 9.939 1.00 86.69 84 GLU A N 1
ATOM 666 C CA . GLU A 1 84 ? -2.346 11.140 8.717 1.00 86.69 84 GLU A CA 1
ATOM 667 C C . GLU A 1 84 ? -3.117 9.812 8.765 1.00 86.69 84 GLU A C 1
ATOM 669 O O . GLU A 1 84 ? -2.916 9.044 9.704 1.00 86.69 84 GLU A O 1
ATOM 674 N N . ILE A 1 85 ? -3.960 9.533 7.768 1.00 85.19 85 ILE A N 1
ATOM 675 C CA . ILE A 1 85 ? -4.673 8.250 7.647 1.00 85.19 85 ILE A CA 1
ATOM 676 C C . ILE A 1 85 ? -4.086 7.478 6.472 1.00 85.19 85 ILE A C 1
ATOM 678 O O . ILE A 1 85 ? -4.078 7.971 5.340 1.00 85.19 85 ILE A O 1
ATOM 682 N N . ASP A 1 86 ? -3.615 6.260 6.728 1.00 88.38 86 ASP A N 1
ATOM 683 C CA . ASP A 1 86 ? -3.080 5.389 5.685 1.00 88.38 86 ASP A CA 1
ATOM 684 C C . ASP A 1 86 ? -4.232 4.774 4.864 1.00 88.38 86 ASP A C 1
ATOM 686 O O . ASP A 1 86 ? -5.098 4.077 5.385 1.00 88.38 86 ASP A O 1
ATOM 690 N N . VAL A 1 87 ? -4.236 5.013 3.550 1.00 86.81 87 VAL A N 1
ATOM 691 C CA . VAL A 1 87 ? -5.216 4.450 2.591 1.00 86.81 87 VAL A CA 1
ATOM 692 C C . VAL A 1 87 ? -4.601 3.39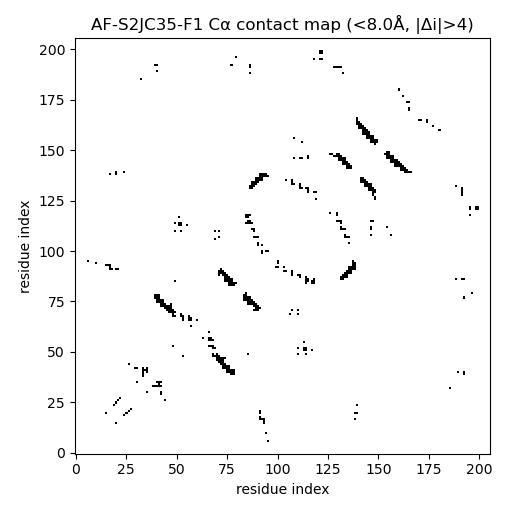3 1.675 1.00 86.81 87 VAL A C 1
ATOM 694 O O . VAL A 1 87 ? -5.300 2.686 0.944 1.00 86.81 87 VAL A O 1
ATOM 697 N N . GLY A 1 88 ? -3.278 3.258 1.736 1.00 89.50 88 GLY A N 1
ATOM 698 C CA . GLY A 1 88 ? -2.560 2.151 1.142 1.00 89.50 88 GLY A CA 1
ATOM 699 C C . GLY A 1 88 ? -1.112 2.064 1.605 1.00 89.50 88 GLY A C 1
ATOM 700 O O . GLY A 1 88 ? -0.523 3.021 2.112 1.00 89.50 88 GLY A O 1
ATOM 701 N N . ALA A 1 89 ? -0.526 0.899 1.383 1.00 91.69 89 ALA A N 1
ATOM 702 C CA . ALA A 1 89 ? 0.853 0.582 1.710 1.00 91.69 89 ALA A CA 1
ATOM 703 C C . ALA A 1 89 ? 1.562 -0.005 0.490 1.00 91.69 89 ALA A C 1
ATOM 705 O O . ALA A 1 89 ? 0.923 -0.560 -0.411 1.00 91.69 89 ALA A O 1
ATOM 706 N N . GLY A 1 90 ? 2.890 0.068 0.470 1.00 91.12 90 GLY A N 1
ATOM 707 C CA . GLY A 1 90 ? 3.651 -0.636 -0.543 1.00 91.12 90 GLY A CA 1
ATOM 708 C C . GLY A 1 90 ? 5.056 -1.044 -0.136 1.00 91.12 90 GLY A C 1
ATOM 709 O O . GLY A 1 90 ? 5.697 -0.433 0.720 1.00 91.12 90 GLY A O 1
ATOM 710 N N . GLU A 1 91 ? 5.499 -2.112 -0.786 1.00 90.62 91 GLU A N 1
ATOM 711 C CA . GLU A 1 91 ? 6.762 -2.810 -0.560 1.00 90.62 91 GLU A CA 1
ATOM 712 C C . GLU A 1 91 ? 7.484 -3.022 -1.885 1.00 90.62 91 GLU A C 1
ATOM 714 O O . GLU A 1 91 ? 6.857 -3.328 -2.904 1.00 90.62 91 GLU A O 1
ATOM 719 N N . CYS A 1 92 ? 8.802 -2.857 -1.878 1.00 87.00 92 CYS A N 1
ATOM 720 C CA . CYS A 1 92 ? 9.654 -3.017 -3.044 1.00 87.00 92 CYS A CA 1
ATOM 721 C C . CYS A 1 92 ? 10.650 -4.155 -2.823 1.00 87.00 92 CYS A C 1
ATOM 723 O O . CYS A 1 92 ? 11.540 -4.086 -1.986 1.00 87.00 92 CYS A O 1
ATOM 725 N N . ALA A 1 93 ? 10.572 -5.165 -3.680 1.00 81.81 93 ALA A N 1
ATOM 726 C CA . ALA A 1 93 ? 11.542 -6.242 -3.773 1.00 81.81 93 ALA A CA 1
ATOM 727 C C . ALA A 1 93 ? 12.424 -6.085 -5.024 1.00 81.81 93 ALA A C 1
ATOM 729 O O . ALA A 1 93 ? 12.043 -5.473 -6.030 1.00 81.81 93 ALA A O 1
ATOM 730 N N . LEU A 1 94 ? 13.623 -6.675 -4.994 1.00 70.19 94 LEU A N 1
ATOM 731 C CA . LEU A 1 94 ? 14.506 -6.719 -6.169 1.00 70.19 94 LEU A CA 1
ATOM 732 C C . LEU A 1 94 ? 13.980 -7.631 -7.277 1.00 70.19 94 LEU A C 1
ATOM 734 O O . LEU A 1 94 ? 14.163 -7.332 -8.458 1.00 70.19 94 LEU A O 1
ATOM 7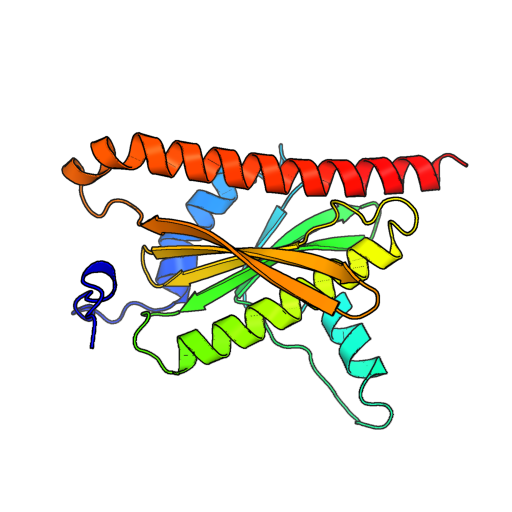38 N N . ASN A 1 95 ? 13.408 -8.777 -6.912 1.00 66.75 95 ASN A N 1
ATOM 739 C CA . ASN A 1 95 ? 12.871 -9.765 -7.839 1.00 66.75 95 ASN A CA 1
ATOM 740 C C . ASN A 1 95 ? 11.901 -10.720 -7.123 1.00 66.75 95 ASN A C 1
ATOM 742 O O . ASN A 1 95 ? 11.959 -10.876 -5.907 1.00 66.75 95 ASN A O 1
ATOM 746 N N . ASP A 1 96 ? 11.058 -11.393 -7.909 1.00 56.72 96 ASP A N 1
ATOM 747 C CA . ASP A 1 96 ? 10.039 -12.340 -7.427 1.00 56.72 96 ASP A CA 1
ATOM 748 C C . ASP A 1 96 ? 10.611 -13.701 -6.970 1.00 56.72 96 ASP A C 1
ATOM 750 O O . ASP A 1 96 ? 9.863 -14.564 -6.520 1.00 56.72 96 ASP A O 1
ATOM 754 N N . TYR A 1 97 ? 11.921 -13.938 -7.132 1.00 51.41 97 TYR A N 1
ATOM 755 C CA . TYR A 1 97 ? 12.574 -15.214 -6.792 1.00 51.41 97 TYR A CA 1
ATOM 756 C C . TYR A 1 97 ? 13.080 -15.280 -5.356 1.00 51.41 97 TYR A C 1
ATOM 758 O O . TYR A 1 97 ? 13.604 -16.315 -4.942 1.00 51.41 97 TYR A O 1
ATOM 766 N N . ASP A 1 98 ? 12.978 -14.180 -4.624 1.00 53.97 98 ASP A N 1
ATOM 767 C CA . ASP A 1 98 ? 13.488 -14.093 -3.273 1.00 53.97 98 ASP A CA 1
ATOM 768 C C . ASP A 1 98 ? 12.421 -14.611 -2.296 1.00 53.97 98 ASP A C 1
ATOM 770 O O . ASP A 1 98 ? 11.269 -14.178 -2.353 1.00 53.97 98 ASP A O 1
ATOM 774 N N . ASP A 1 99 ? 12.784 -15.489 -1.354 1.00 59.47 99 ASP A N 1
ATOM 775 C CA . ASP A 1 99 ? 11.920 -15.844 -0.206 1.00 59.47 99 ASP A CA 1
ATOM 776 C C . ASP A 1 99 ? 11.461 -14.577 0.552 1.00 59.47 99 ASP A C 1
ATOM 778 O O . ASP A 1 99 ? 10.427 -14.542 1.233 1.00 59.47 99 ASP A O 1
ATOM 782 N N . LYS A 1 100 ? 12.230 -13.497 0.376 1.00 64.19 100 LYS A N 1
ATOM 783 C CA . LYS A 1 100 ? 11.906 -12.141 0.784 1.00 64.19 100 LYS A CA 1
ATOM 784 C C . LYS A 1 100 ? 10.606 -11.612 0.162 1.00 64.19 100 LYS A C 1
AT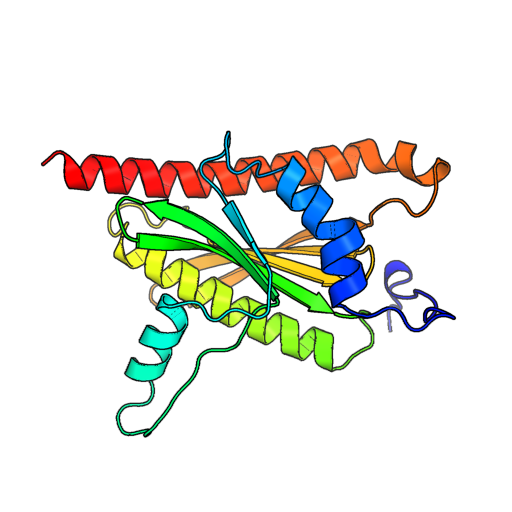OM 786 O O . LYS A 1 100 ? 9.825 -11.035 0.898 1.00 64.19 100 LYS A O 1
ATOM 791 N N . ALA A 1 101 ? 10.299 -11.868 -1.112 1.00 62.16 101 ALA A N 1
ATOM 792 C CA . ALA A 1 101 ? 9.075 -11.371 -1.754 1.00 62.16 101 ALA A CA 1
ATOM 793 C C . ALA A 1 101 ? 7.798 -11.943 -1.111 1.00 62.16 101 ALA A C 1
ATOM 795 O O . ALA A 1 101 ? 6.848 -11.206 -0.870 1.00 62.16 101 ALA A O 1
ATOM 796 N N . ILE A 1 102 ? 7.795 -13.233 -0.752 1.00 65.06 102 ILE A N 1
ATOM 797 C CA . ILE A 1 102 ? 6.675 -13.872 -0.031 1.00 65.06 102 ILE A CA 1
ATOM 798 C C . ILE A 1 102 ? 6.569 -13.317 1.397 1.00 65.06 102 ILE A C 1
ATOM 800 O O . ILE A 1 102 ? 5.477 -13.075 1.916 1.00 65.06 102 ILE A O 1
ATOM 804 N N . THR A 1 103 ? 7.716 -13.114 2.049 1.00 70.12 103 THR A N 1
ATOM 805 C CA . THR A 1 103 ? 7.770 -12.543 3.401 1.00 70.12 103 THR A CA 1
ATOM 806 C C . THR A 1 103 ? 7.265 -11.096 3.414 1.00 70.12 103 THR A C 1
ATOM 808 O O . THR A 1 103 ? 6.496 -10.722 4.305 1.00 70.12 103 THR A O 1
ATOM 811 N N . ASP A 1 104 ? 7.647 -10.314 2.408 1.00 77.56 104 ASP A N 1
ATOM 812 C CA . ASP A 1 104 ? 7.260 -8.919 2.223 1.00 77.56 104 ASP A CA 1
ATOM 813 C C . ASP A 1 104 ? 5.794 -8.795 1.801 1.00 77.56 104 ASP A C 1
ATOM 815 O O . ASP A 1 104 ? 5.102 -7.927 2.320 1.00 77.56 104 ASP A O 1
ATOM 819 N N . GLU A 1 105 ? 5.256 -9.719 0.998 1.00 78.88 105 GLU A N 1
ATOM 820 C CA . GLU A 1 105 ? 3.817 -9.782 0.708 1.00 78.88 105 GLU A CA 1
ATOM 821 C C . GLU A 1 105 ? 3.005 -10.005 1.995 1.00 78.88 105 GLU A C 1
ATOM 823 O O . GLU A 1 105 ? 2.020 -9.311 2.262 1.00 78.88 105 GLU A O 1
ATOM 828 N N . GLY A 1 106 ? 3.443 -10.937 2.849 1.00 83.50 106 GLY A N 1
ATOM 829 C CA . GLY A 1 106 ? 2.803 -11.184 4.142 1.00 83.50 106 GLY A CA 1
ATOM 830 C C . GLY A 1 106 ? 2.893 -9.989 5.098 1.00 83.50 106 GLY A C 1
ATOM 831 O O . GLY A 1 106 ? 1.984 -9.763 5.898 1.00 83.50 106 GLY A O 1
ATOM 832 N N . LYS A 1 107 ? 3.978 -9.216 5.025 1.00 86.31 107 LYS A N 1
ATOM 833 C CA . LYS A 1 107 ? 4.174 -7.964 5.767 1.00 86.31 107 LYS A CA 1
ATOM 834 C C . LYS A 1 107 ? 3.265 -6.858 5.239 1.00 86.31 107 LYS A C 1
ATOM 836 O O . LYS A 1 107 ? 2.539 -6.258 6.030 1.00 86.31 107 LYS A O 1
ATOM 841 N N . LEU A 1 108 ? 3.241 -6.661 3.925 1.00 90.19 108 LEU A N 1
ATOM 842 C CA . LEU A 1 108 ? 2.383 -5.708 3.235 1.00 90.19 108 LEU A CA 1
ATOM 843 C C . LEU A 1 108 ? 0.909 -5.964 3.555 1.00 90.19 108 LEU A C 1
ATOM 845 O O . LEU A 1 108 ? 0.184 -5.027 3.885 1.00 90.19 108 LEU A O 1
ATOM 849 N N . ALA A 1 109 ? 0.472 -7.225 3.536 1.00 90.31 109 ALA A N 1
ATOM 850 C CA . ALA A 1 109 ? -0.903 -7.581 3.862 1.00 90.31 109 ALA A CA 1
ATOM 851 C C . ALA A 1 109 ? -1.281 -7.217 5.310 1.00 90.31 109 ALA A C 1
ATOM 853 O O . ALA A 1 109 ? -2.378 -6.724 5.556 1.00 90.31 109 ALA A O 1
ATOM 854 N N . ARG A 1 110 ? -0.379 -7.416 6.279 1.00 89.81 110 ARG A N 1
ATOM 855 C CA . ARG A 1 110 ? -0.643 -7.044 7.682 1.00 89.81 110 ARG A CA 1
ATOM 856 C C . ARG A 1 110 ? -0.736 -5.533 7.864 1.00 89.81 110 ARG A C 1
ATOM 858 O O . ARG A 1 110 ? -1.675 -5.070 8.496 1.00 89.81 110 ARG A O 1
ATOM 865 N N . GLU A 1 111 ? 0.191 -4.779 7.281 1.00 90.12 111 GLU A N 1
ATOM 866 C CA . GLU A 1 111 ? 0.205 -3.314 7.397 1.00 90.12 111 GLU A CA 1
ATOM 867 C C . GLU A 1 111 ? -0.991 -2.684 6.662 1.00 90.12 111 GLU A C 1
ATOM 869 O O . GLU A 1 111 ? -1.634 -1.781 7.187 1.00 90.12 111 GLU A O 1
ATOM 874 N N . THR A 1 112 ? -1.377 -3.228 5.503 1.00 90.94 112 THR A N 1
ATOM 875 C CA . THR A 1 112 ? -2.590 -2.805 4.776 1.00 90.94 112 THR A CA 1
ATOM 876 C C . THR A 1 112 ? -3.861 -3.114 5.579 1.00 90.94 112 THR A C 1
ATOM 878 O O . THR A 1 112 ? -4.811 -2.336 5.569 1.00 90.94 112 THR A O 1
ATOM 881 N N . LYS A 1 113 ? -3.893 -4.233 6.315 1.00 91.50 113 LYS A N 1
ATOM 882 C CA . LYS A 1 113 ? -5.003 -4.562 7.220 1.00 91.50 113 LYS A CA 1
ATOM 883 C C . LYS A 1 113 ? -5.051 -3.602 8.407 1.00 91.50 113 LYS A C 1
ATOM 885 O O . LYS A 1 113 ? -6.133 -3.168 8.778 1.00 91.50 113 LYS A O 1
ATOM 890 N N . ASP A 1 114 ? -3.909 -3.273 9.008 1.00 90.38 114 ASP A N 1
ATOM 891 C CA . ASP A 1 114 ? -3.860 -2.336 10.137 1.00 90.38 114 ASP A CA 1
ATOM 892 C C . ASP A 1 114 ? -4.316 -0.928 9.725 1.00 90.38 114 ASP A C 1
ATOM 894 O O . ASP A 1 114 ? -5.025 -0.269 10.484 1.00 90.38 114 ASP A O 1
ATOM 898 N N . ALA A 1 115 ? -3.971 -0.501 8.509 1.00 88.88 115 ALA A N 1
ATOM 899 C CA . ALA A 1 115 ? -4.488 0.726 7.911 1.00 88.88 115 ALA A CA 1
ATOM 900 C C . ALA A 1 115 ? -6.010 0.654 7.684 1.00 88.88 115 ALA A C 1
ATOM 902 O O . ALA A 1 115 ? -6.735 1.587 8.021 1.00 88.88 115 ALA A O 1
ATOM 903 N N . LEU A 1 116 ? -6.530 -0.479 7.196 1.00 89.38 116 LEU A N 1
ATOM 904 C CA . LEU A 1 116 ? -7.975 -0.684 7.077 1.00 89.38 116 LEU A CA 1
ATOM 905 C C . LEU A 1 116 ? -8.692 -0.595 8.435 1.00 89.38 116 LEU A C 1
ATOM 907 O O . LEU A 1 116 ? -9.754 0.014 8.517 1.00 89.38 116 LEU A O 1
ATOM 911 N N . ASP A 1 117 ? -8.119 -1.152 9.502 1.00 88.56 117 ASP A N 1
ATOM 912 C CA . ASP A 1 117 ? -8.691 -1.043 10.851 1.00 88.56 117 ASP A CA 1
ATOM 913 C C . ASP A 1 117 ? -8.800 0.401 11.327 1.00 88.56 117 ASP A C 1
ATOM 915 O O . ASP A 1 117 ? -9.780 0.760 11.979 1.00 88.56 117 ASP A O 1
ATOM 919 N N . GLU A 1 118 ? -7.798 1.228 11.030 1.00 85.94 118 GLU A N 1
ATOM 920 C CA . GLU A 1 118 ? -7.847 2.657 11.333 1.00 85.94 118 GLU A CA 1
ATOM 921 C C . GLU A 1 118 ? -8.991 3.334 10.578 1.00 85.94 118 GLU A C 1
ATOM 923 O O . GLU A 1 118 ? -9.780 4.054 11.190 1.00 85.94 118 GLU A O 1
ATOM 928 N N . ILE A 1 119 ? -9.155 3.031 9.289 1.00 83.94 119 ILE A N 1
ATOM 929 C CA . ILE A 1 119 ? -10.267 3.558 8.493 1.00 83.94 119 ILE A CA 1
ATOM 930 C C . ILE A 1 119 ? -11.620 3.117 9.075 1.00 83.94 119 ILE A C 1
ATOM 932 O O . ILE A 1 119 ? -12.514 3.942 9.246 1.00 83.94 119 ILE A O 1
ATOM 936 N N . ILE A 1 120 ? -11.769 1.842 9.438 1.00 84.50 120 ILE A N 1
ATOM 937 C CA . ILE A 1 120 ? -13.003 1.290 10.023 1.00 84.50 120 ILE A CA 1
ATOM 938 C C . ILE A 1 120 ? -13.366 1.994 11.336 1.00 84.50 120 ILE A C 1
ATOM 940 O O . ILE A 1 120 ? -14.536 2.290 11.574 1.00 84.50 120 ILE A O 1
ATOM 944 N N . LYS A 1 121 ? -12.376 2.300 12.188 1.00 82.12 121 LYS A N 1
ATOM 945 C CA . LYS A 1 121 ? -12.598 3.051 13.439 1.00 82.12 121 LYS A CA 1
ATOM 946 C C . LYS A 1 121 ? -13.169 4.449 13.173 1.00 82.12 121 LYS A C 1
ATOM 948 O O . LYS A 1 121 ? -13.909 4.965 14.007 1.00 82.12 121 LYS A O 1
ATOM 953 N N . LEU A 1 122 ? -12.828 5.046 12.033 1.00 77.31 122 LEU A N 1
ATOM 954 C CA . LEU A 1 122 ? -13.306 6.362 11.610 1.00 77.31 122 LEU A CA 1
ATOM 955 C C . LEU A 1 122 ? -14.646 6.299 10.860 1.00 77.31 122 LEU A C 1
ATOM 957 O O . LEU A 1 122 ? -15.331 7.313 10.770 1.00 77.31 122 LEU A O 1
ATOM 961 N N . VAL A 1 123 ? -15.028 5.128 10.338 1.00 72.81 123 VAL A N 1
ATOM 962 C CA . VAL A 1 123 ? -16.214 4.920 9.491 1.00 72.81 123 VAL A CA 1
ATOM 963 C C . VAL A 1 123 ? -17.039 3.715 9.984 1.00 72.81 123 VAL A C 1
ATOM 965 O O . VAL A 1 123 ? -17.100 2.681 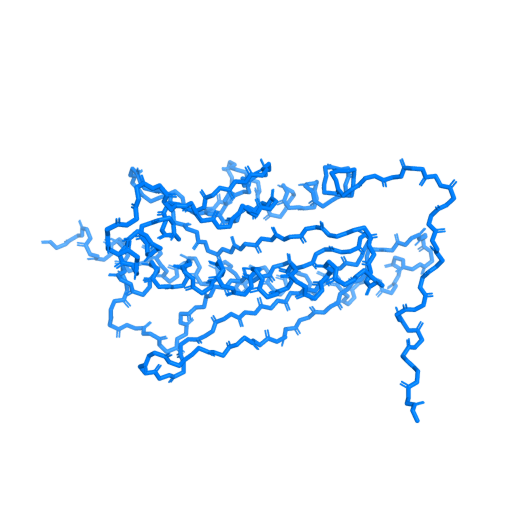9.323 1.00 72.81 123 VAL A O 1
ATOM 968 N N . PRO A 1 124 ? -17.691 3.794 11.157 1.00 64.19 124 PRO A N 1
ATOM 969 C CA . PRO A 1 124 ? -18.346 2.626 11.751 1.00 64.19 124 PRO A CA 1
ATOM 970 C C . PRO A 1 124 ? -19.665 2.214 11.073 1.00 64.19 124 PRO A C 1
ATOM 972 O O . PRO A 1 124 ? -20.096 1.076 11.253 1.00 64.19 124 PRO A O 1
ATOM 975 N N . GLU A 1 125 ? -20.320 3.105 10.318 1.00 63.06 125 GLU A N 1
ATOM 976 C CA . GLU A 1 125 ? -21.686 2.877 9.810 1.00 63.06 125 GLU A CA 1
ATOM 977 C C . GLU A 1 125 ? -21.771 2.377 8.353 1.00 63.06 125 GLU A C 1
ATOM 979 O O . GLU A 1 125 ? -22.817 1.853 7.976 1.00 63.06 125 GLU A O 1
ATOM 984 N N . ASP A 1 126 ? -20.698 2.459 7.551 1.00 62.09 126 ASP A N 1
ATOM 985 C CA . ASP A 1 126 ? -20.721 2.068 6.126 1.00 62.09 126 ASP A CA 1
ATOM 986 C C . ASP A 1 126 ? -19.487 1.238 5.717 1.00 62.09 126 ASP A C 1
ATOM 988 O O . ASP A 1 126 ? -18.583 1.669 4.999 1.00 62.09 126 ASP A O 1
ATOM 992 N N . LEU A 1 127 ? -19.423 0.013 6.248 1.00 64.25 127 LEU A N 1
ATOM 993 C CA . LEU A 1 127 ? -18.257 -0.873 6.126 1.00 64.25 127 LEU A CA 1
ATOM 994 C C . LEU A 1 127 ? -18.202 -1.656 4.807 1.00 64.25 127 LEU A C 1
ATOM 996 O O . LEU A 1 127 ? -17.140 -2.170 4.462 1.00 64.25 127 LEU A O 1
ATOM 1000 N N . ASN A 1 128 ? -19.319 -1.753 4.076 1.00 60.00 128 ASN A N 1
ATOM 1001 C CA . ASN A 1 128 ? -19.493 -2.734 2.996 1.00 60.00 128 ASN A CA 1
ATOM 1002 C C . ASN A 1 128 ? -18.576 -2.521 1.781 1.00 60.00 128 ASN A C 1
ATOM 1004 O O . ASN A 1 128 ? -18.383 -3.458 1.015 1.00 60.00 128 ASN A O 1
ATOM 1008 N N . ASP A 1 129 ? -17.964 -1.344 1.645 1.00 68.25 129 ASP A N 1
ATOM 1009 C CA . ASP A 1 129 ? -17.021 -1.027 0.566 1.00 68.25 129 ASP A CA 1
ATOM 1010 C C . ASP A 1 129 ? -15.724 -0.380 1.080 1.00 68.25 129 ASP A C 1
ATOM 1012 O O . ASP A 1 129 ? -14.945 0.187 0.308 1.00 68.25 129 ASP A O 1
ATOM 1016 N N . THR A 1 130 ? -15.465 -0.451 2.391 1.00 75.44 130 THR A N 1
ATOM 1017 C CA . THR A 1 130 ? -14.233 0.109 2.950 1.00 75.44 130 THR A CA 1
ATOM 1018 C C . THR A 1 130 ? -13.063 -0.818 2.634 1.00 75.44 130 THR A C 1
ATOM 1020 O O . THR A 1 130 ? -13.028 -1.978 3.048 1.00 75.44 130 THR A O 1
ATOM 1023 N N . THR A 1 131 ? -12.079 -0.296 1.901 1.00 85.19 131 THR A N 1
ATOM 1024 C CA . THR A 1 131 ? -10.911 -1.070 1.468 1.00 85.19 131 THR A CA 1
ATOM 1025 C C . THR A 1 131 ? -9.628 -0.293 1.669 1.00 85.19 131 THR A C 1
ATOM 1027 O O . THR A 1 131 ? -9.606 0.931 1.546 1.00 85.19 131 THR A O 1
ATOM 1030 N N . CYS A 1 132 ? -8.545 -1.018 1.929 1.00 88.94 132 CYS A N 1
ATOM 1031 C CA . CYS A 1 132 ? -7.195 -0.467 1.912 1.00 88.94 132 CYS A CA 1
ATOM 1032 C C . CYS A 1 132 ? -6.363 -1.193 0.849 1.00 88.94 132 CYS A C 1
ATOM 1034 O O . CYS A 1 132 ? -6.553 -2.392 0.615 1.00 88.94 132 CYS A O 1
ATOM 1036 N N . TRP A 1 133 ? -5.466 -0.473 0.178 1.00 90.31 133 TRP A N 1
ATOM 1037 C CA . TRP A 1 133 ? -4.736 -0.989 -0.982 1.00 90.31 133 TRP A CA 1
ATOM 1038 C C . TRP A 1 133 ? -3.292 -1.362 -0.654 1.00 90.31 133 TRP A C 1
ATOM 1040 O O . TRP A 1 133 ? -2.571 -0.609 -0.007 1.00 90.31 133 TRP A O 1
ATOM 1050 N N . GLY A 1 134 ? -2.856 -2.509 -1.167 1.00 91.44 134 GLY A N 1
ATOM 1051 C CA . GLY A 1 134 ? -1.469 -2.956 -1.125 1.00 91.44 134 GLY A CA 1
ATOM 1052 C C . GLY A 1 134 ? -0.823 -2.857 -2.505 1.00 91.44 134 GLY A C 1
ATOM 1053 O O . GLY A 1 134 ? -1.434 -3.211 -3.516 1.00 91.44 134 GLY A O 1
ATOM 1054 N N . MET A 1 135 ? 0.425 -2.397 -2.558 1.00 90.62 135 MET A N 1
ATOM 1055 C CA . MET A 1 135 ? 1.236 -2.364 -3.775 1.00 90.62 135 MET A CA 1
ATOM 1056 C C . MET A 1 135 ? 2.564 -3.095 -3.561 1.00 90.62 135 MET A C 1
ATOM 1058 O O . MET A 1 135 ? 3.463 -2.578 -2.905 1.00 90.62 135 MET A O 1
ATOM 1062 N N . GLN A 1 136 ? 2.708 -4.278 -4.157 1.00 90.06 136 GLN A N 1
ATOM 1063 C CA . GLN A 1 136 ? 3.978 -5.000 -4.204 1.00 90.06 136 GLN A CA 1
ATOM 1064 C C . GLN A 1 136 ? 4.699 -4.660 -5.506 1.00 90.06 136 GLN A C 1
ATOM 1066 O O . GLN A 1 136 ? 4.173 -4.884 -6.597 1.00 90.06 136 GLN A O 1
ATOM 1071 N N . ILE A 1 137 ? 5.910 -4.134 -5.403 1.00 86.88 137 ILE A N 1
ATOM 1072 C CA . ILE A 1 137 ? 6.767 -3.789 -6.533 1.00 86.88 137 ILE A CA 1
ATOM 1073 C C . ILE A 1 137 ? 7.919 -4.787 -6.601 1.00 86.88 137 ILE A C 1
ATOM 1075 O O . ILE A 1 137 ? 8.557 -5.075 -5.594 1.00 86.88 137 ILE A O 1
ATOM 1079 N N . ALA A 1 138 ? 8.217 -5.278 -7.800 1.00 85.31 138 ALA A N 1
ATOM 1080 C CA . ALA A 1 138 ? 9.387 -6.103 -8.075 1.00 85.31 138 ALA A CA 1
ATOM 1081 C C . ALA A 1 138 ? 10.045 -5.645 -9.378 1.00 85.31 138 ALA A C 1
ATOM 1083 O O . ALA A 1 138 ? 9.619 -5.965 -10.491 1.00 85.31 138 ALA A O 1
ATOM 1084 N N . GLY A 1 139 ? 11.081 -4.820 -9.258 1.00 82.94 139 GLY A N 1
ATOM 1085 C CA . GLY A 1 139 ? 11.692 -4.186 -10.419 1.00 82.94 139 GLY A CA 1
ATOM 1086 C C . GLY A 1 139 ? 10.709 -3.288 -11.191 1.00 82.94 139 GLY A C 1
ATOM 1087 O O . GLY A 1 139 ? 10.242 -2.271 -10.683 1.00 82.94 139 GLY A O 1
ATOM 1088 N N . SER A 1 140 ? 10.401 -3.652 -12.442 1.00 79.12 140 SER A N 1
ATOM 1089 C CA . SER A 1 140 ? 9.390 -2.980 -13.283 1.00 79.12 140 SER A CA 1
ATOM 1090 C C . SER A 1 140 ? 7.980 -3.555 -13.135 1.00 79.12 140 SER A C 1
ATOM 1092 O O . SER A 1 140 ? 7.054 -3.061 -13.781 1.00 79.12 140 SER A O 1
ATOM 1094 N N . HIS A 1 141 ? 7.824 -4.620 -12.354 1.00 83.38 141 HIS A N 1
ATOM 1095 C CA . HIS A 1 141 ? 6.548 -5.256 -12.076 1.00 83.38 141 HIS A CA 1
ATOM 1096 C C . HIS A 1 141 ? 5.874 -4.591 -10.878 1.00 83.38 141 HIS A C 1
ATOM 1098 O O . HIS A 1 141 ? 6.544 -4.248 -9.904 1.00 83.38 141 HIS A O 1
ATOM 1104 N N . CYS A 1 142 ? 4.554 -4.442 -10.930 1.00 85.62 142 CYS A N 1
ATOM 1105 C CA . CYS A 1 142 ? 3.747 -4.113 -9.765 1.00 85.62 142 CYS A CA 1
ATOM 1106 C C . CYS A 1 142 ? 2.516 -5.006 -9.721 1.00 85.62 142 CYS A C 1
ATOM 1108 O O . CYS A 1 142 ? 1.825 -5.189 -10.727 1.00 85.62 142 CYS A O 1
ATOM 1110 N N . THR A 1 143 ? 2.246 -5.530 -8.534 1.00 87.56 143 THR A N 1
ATOM 1111 C CA . THR A 1 143 ? 1.008 -6.200 -8.176 1.00 87.56 143 THR A CA 1
ATOM 1112 C C . THR A 1 143 ? 0.250 -5.340 -7.176 1.00 87.56 143 THR A C 1
ATOM 1114 O O . THR A 1 143 ? 0.799 -4.896 -6.171 1.00 87.56 143 THR A O 1
ATOM 1117 N N . MET A 1 144 ? -1.023 -5.111 -7.473 1.00 87.38 144 MET A N 1
ATOM 1118 C CA . MET A 1 144 ? -1.955 -4.389 -6.625 1.00 87.38 144 MET A CA 1
ATOM 1119 C C . MET A 1 144 ? -2.931 -5.367 -5.990 1.00 87.38 144 MET A C 1
ATOM 1121 O O . MET A 1 144 ? -3.559 -6.187 -6.674 1.00 87.38 144 MET A O 1
ATOM 1125 N N . THR A 1 145 ? -3.093 -5.230 -4.685 1.00 90.38 145 THR A N 1
ATOM 1126 C CA . THR A 1 145 ? -4.073 -5.956 -3.893 1.00 90.38 145 THR A CA 1
ATOM 1127 C C . THR A 1 145 ? -4.956 -4.979 -3.131 1.00 90.38 145 THR A C 1
ATOM 1129 O O . THR A 1 145 ? -4.643 -3.799 -2.984 1.00 90.38 145 THR A O 1
ATOM 1132 N N . SER A 1 146 ? -6.087 -5.472 -2.655 1.00 90.75 146 SER A N 1
ATOM 1133 C CA . SER A 1 146 ? -6.975 -4.730 -1.766 1.00 90.75 146 SER A CA 1
ATOM 1134 C C . SER A 1 146 ? -7.371 -5.629 -0.610 1.00 90.75 146 SER A C 1
ATOM 1136 O O . SER A 1 146 ? -7.708 -6.793 -0.850 1.00 90.75 146 SER A O 1
ATOM 1138 N N . ILE A 1 147 ? -7.411 -5.088 0.598 1.00 91.56 147 ILE A N 1
ATOM 1139 C CA . ILE A 1 147 ? -7.935 -5.779 1.771 1.00 91.56 147 ILE A CA 1
ATOM 1140 C C . ILE A 1 147 ? -9.337 -5.268 2.072 1.00 91.56 147 ILE A C 1
ATOM 1142 O O . ILE A 1 147 ? -9.589 -4.066 2.013 1.00 91.56 147 ILE A O 1
ATOM 1146 N N . HIS A 1 148 ? -10.224 -6.216 2.36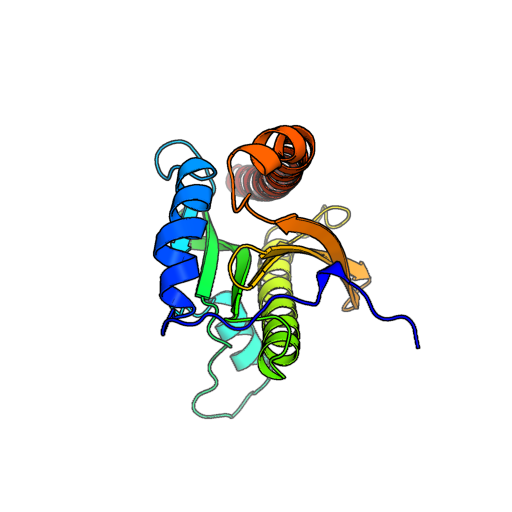5 1.00 89.19 148 HIS A N 1
ATOM 1147 C CA . HIS A 1 148 ? -11.640 -6.016 2.664 1.00 89.19 148 HIS A CA 1
ATOM 1148 C C . HIS A 1 148 ? -11.949 -6.636 4.018 1.00 89.19 148 HIS A C 1
ATOM 1150 O O . HIS A 1 148 ? -11.419 -7.708 4.323 1.00 89.19 148 HIS A O 1
ATOM 1156 N N . LEU A 1 149 ? -12.823 -6.002 4.795 1.00 87.69 149 LEU A N 1
ATOM 1157 C CA . LEU A 1 149 ? -13.454 -6.642 5.945 1.00 87.69 149 LEU A CA 1
ATOM 1158 C C . LEU A 1 149 ? -14.693 -7.398 5.448 1.00 87.69 149 LEU A C 1
ATOM 1160 O O . LEU A 1 149 ? -15.683 -6.779 5.078 1.00 87.69 149 LEU A O 1
ATOM 1164 N N . ASP A 1 150 ? -14.632 -8.727 5.424 1.00 85.19 150 ASP A N 1
ATOM 1165 C CA . ASP A 1 150 ? -15.749 -9.575 4.975 1.00 85.19 150 ASP A CA 1
ATOM 1166 C C . ASP A 1 150 ? -16.760 -9.816 6.105 1.00 85.19 150 ASP A C 1
ATOM 1168 O O . ASP A 1 150 ? -17.974 -9.748 5.928 1.00 85.19 150 ASP A O 1
ATOM 1172 N N . SER A 1 151 ? -16.248 -10.063 7.307 1.00 82.19 151 SER A N 1
ATOM 1173 C CA . SER A 1 151 ? -17.037 -10.237 8.525 1.00 82.19 151 SER A CA 1
ATOM 1174 C C . SER A 1 151 ? -16.181 -9.898 9.744 1.00 82.19 151 SER A C 1
ATOM 1176 O O . SER A 1 151 ? -14.986 -9.641 9.615 1.00 82.19 151 SER A O 1
ATOM 1178 N N . GLN A 1 152 ? -16.774 -9.845 10.942 1.00 82.12 152 GLN A N 1
ATOM 1179 C CA . GLN A 1 152 ? -16.067 -9.424 12.159 1.00 82.12 152 GLN A CA 1
ATOM 1180 C C . GLN A 1 152 ? -14.752 -10.195 12.365 1.00 82.12 152 GLN A C 1
ATOM 1182 O O . GLN A 1 152 ? -14.750 -11.392 12.644 1.00 82.12 152 GLN A O 1
ATOM 1187 N N . GLY A 1 153 ? -13.629 -9.482 12.237 1.00 83.88 153 GLY A N 1
ATOM 1188 C CA . GLY A 1 153 ? -12.283 -10.040 12.380 1.00 83.88 153 GLY A CA 1
ATOM 1189 C C . GLY A 1 153 ? -11.785 -10.884 11.199 1.00 83.88 153 GLY A C 1
ATOM 1190 O O . GLY A 1 153 ? -10.662 -11.385 11.265 1.00 83.88 153 GLY A O 1
ATOM 1191 N N . ILE A 1 154 ? -12.569 -11.041 10.126 1.00 87.62 154 ILE A N 1
ATOM 1192 C CA . ILE A 1 154 ? -12.197 -11.786 8.918 1.00 87.62 154 ILE A CA 1
ATOM 1193 C C . ILE A 1 154 ? -11.902 -10.802 7.788 1.00 87.62 154 ILE A C 1
ATOM 1195 O O . ILE A 1 154 ? -12.786 -10.107 7.287 1.00 87.62 154 ILE A O 1
ATOM 1199 N N . TYR A 1 155 ? -10.640 -10.798 7.364 1.00 90.56 155 TYR A N 1
ATOM 1200 C CA . TYR A 1 155 ? -10.138 -9.940 6.299 1.00 90.56 155 TYR A CA 1
ATOM 1201 C C . TYR A 1 155 ? -9.788 -10.771 5.074 1.00 90.56 155 TYR A C 1
ATOM 1203 O O . TYR A 1 155 ? -9.159 -11.827 5.186 1.00 90.56 155 TYR A O 1
ATOM 1211 N N . VAL A 1 156 ? -10.142 -10.265 3.897 1.00 90.62 156 VAL A N 1
ATOM 1212 C CA . VAL A 1 156 ? -9.839 -10.908 2.618 1.00 90.62 156 VAL A CA 1
ATOM 1213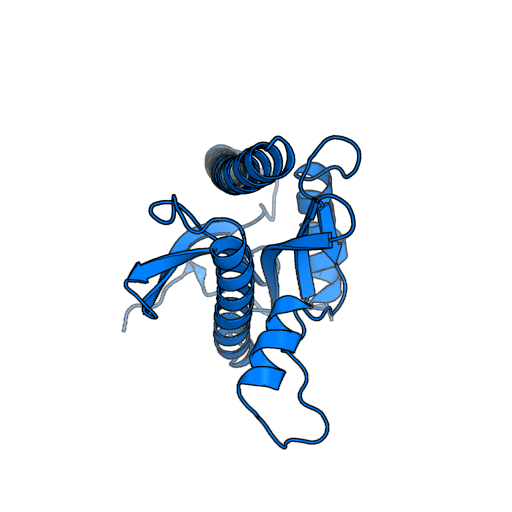 C C . VAL A 1 156 ? -8.852 -10.042 1.851 1.00 90.62 156 VAL A C 1
ATOM 1215 O O . VAL A 1 156 ? -9.169 -8.920 1.462 1.00 90.62 156 VAL A O 1
ATOM 1218 N N . ASN A 1 157 ? -7.649 -10.574 1.619 1.00 91.12 157 ASN A N 1
ATOM 1219 C CA . ASN A 1 157 ? -6.669 -9.965 0.724 1.00 91.12 157 ASN A CA 1
ATOM 1220 C C . ASN A 1 157 ? -6.939 -10.434 -0.710 1.00 91.12 157 ASN A C 1
ATOM 1222 O O . ASN A 1 157 ? -6.749 -11.606 -1.040 1.00 91.12 157 ASN A O 1
ATOM 1226 N N . MET A 1 158 ? -7.412 -9.523 -1.554 1.00 89.56 158 MET A N 1
ATOM 1227 C CA . MET A 1 158 ? -7.774 -9.807 -2.936 1.00 89.56 158 MET A CA 1
ATOM 1228 C C . MET A 1 158 ? -6.722 -9.267 -3.893 1.00 89.56 158 MET A C 1
ATOM 1230 O O . MET A 1 158 ? -6.451 -8.066 -3.912 1.00 89.56 158 MET A O 1
ATOM 1234 N N . HIS A 1 159 ? -6.204 -10.136 -4.760 1.00 89.06 159 HIS A N 1
ATOM 1235 C CA . HIS A 1 159 ? -5.496 -9.695 -5.958 1.00 89.06 159 HIS A CA 1
ATOM 1236 C C . HIS A 1 159 ? -6.444 -8.891 -6.849 1.00 89.06 159 HIS A C 1
ATOM 1238 O O . HIS A 1 159 ? -7.573 -9.312 -7.108 1.00 89.06 159 HIS A O 1
ATOM 1244 N N . ARG A 1 160 ? -5.987 -7.721 -7.297 1.00 85.00 160 ARG A N 1
ATOM 1245 C CA . ARG A 1 160 ? -6.742 -6.872 -8.218 1.00 85.00 160 ARG A CA 1
ATOM 1246 C C . ARG A 1 160 ? -6.101 -6.912 -9.586 1.00 85.00 160 ARG A C 1
ATOM 1248 O O . ARG A 1 160 ? -6.723 -7.352 -10.549 1.00 85.00 160 ARG A O 1
ATOM 1255 N N . HIS A 1 161 ? -4.845 -6.487 -9.663 1.00 82.44 161 HIS A N 1
ATOM 1256 C CA . HIS A 1 161 ? -4.166 -6.303 -10.935 1.00 82.44 161 HIS A CA 1
ATOM 1257 C C . HIS A 1 161 ? -2.668 -6.533 -10.806 1.00 82.44 161 HIS A C 1
ATOM 1259 O O . HIS A 1 161 ? -2.081 -6.307 -9.754 1.00 82.44 161 HIS A O 1
ATOM 1265 N N . SER A 1 162 ? -2.046 -6.932 -11.911 1.00 83.00 162 SER A N 1
ATOM 1266 C CA . SER A 1 162 ? -0.594 -6.963 -12.042 1.00 83.00 162 SER A CA 1
ATOM 1267 C C . SER A 1 162 ? -0.211 -6.395 -13.397 1.00 83.00 162 SER A C 1
ATOM 1269 O O . SER A 1 162 ? -0.829 -6.726 -14.411 1.00 83.00 162 SER A O 1
ATOM 1271 N N . PHE A 1 163 ? 0.804 -5.545 -13.428 1.00 78.00 163 PHE A N 1
ATOM 1272 C CA . PHE A 1 163 ? 1.283 -4.935 -14.661 1.00 78.00 163 PHE A CA 1
ATOM 1273 C C . PHE A 1 163 ? 2.798 -4.759 -14.637 1.00 78.00 163 PHE A C 1
ATOM 1275 O O . PHE A 1 163 ? 3.443 -4.799 -13.592 1.00 78.00 163 PHE A O 1
ATOM 1282 N N . ASN A 1 164 ? 3.370 -4.587 -15.825 1.00 77.69 164 ASN A N 1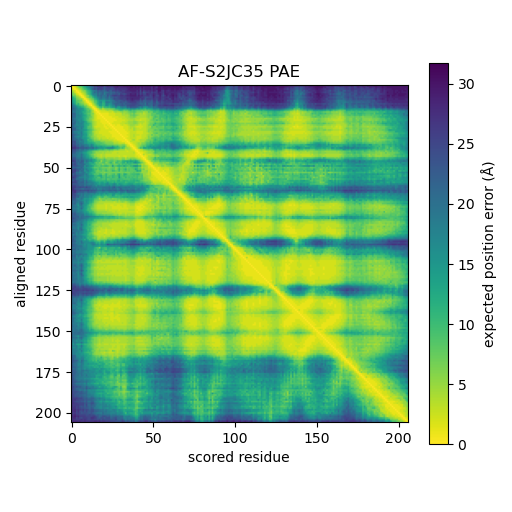
ATOM 1283 C CA . ASN A 1 164 ? 4.786 -4.310 -16.010 1.00 77.69 164 ASN A CA 1
ATOM 1284 C C . ASN A 1 164 ? 4.943 -2.971 -16.713 1.00 77.69 164 ASN A C 1
ATOM 1286 O O . ASN A 1 164 ? 4.266 -2.714 -17.710 1.00 77.69 164 ASN A O 1
ATOM 1290 N N . ILE A 1 165 ? 5.871 -2.152 -16.232 1.00 75.56 165 ILE A N 1
ATOM 1291 C CA . ILE A 1 165 ? 6.293 -0.960 -16.959 1.00 75.56 165 ILE A CA 1
ATOM 1292 C C . ILE A 1 165 ? 7.004 -1.414 -18.243 1.00 75.56 165 ILE A C 1
ATOM 1294 O O . ILE A 1 165 ? 7.861 -2.304 -18.180 1.00 75.56 165 ILE A O 1
ATOM 1298 N N . PRO A 1 166 ? 6.675 -0.835 -19.411 1.00 70.62 166 PRO A N 1
ATOM 1299 C CA . PRO A 1 166 ? 7.277 -1.231 -20.673 1.00 70.62 166 PRO A CA 1
ATOM 1300 C C . PRO A 1 166 ? 8.786 -1.026 -20.638 1.00 70.62 166 PRO A C 1
ATOM 1302 O O . PRO A 1 166 ? 9.275 0.078 -20.416 1.00 70.62 166 PRO A O 1
ATOM 1305 N N . SER A 1 167 ? 9.537 -2.088 -20.914 1.00 70.12 167 SER A N 1
ATOM 1306 C CA . SER A 1 167 ? 10.997 -2.019 -21.011 1.00 70.12 167 SER A CA 1
ATOM 1307 C C . SER A 1 167 ? 11.483 -1.513 -22.374 1.00 70.12 167 SER A C 1
ATOM 1309 O O . SER A 1 167 ? 12.682 -1.334 -22.580 1.00 70.12 167 SER A O 1
ATOM 1311 N N . SER A 1 168 ? 10.568 -1.290 -23.324 1.00 64.19 168 SER A N 1
ATOM 1312 C CA . SER A 1 168 ? 10.872 -0.779 -24.659 1.00 64.19 168 SER A CA 1
ATOM 1313 C C . SER A 1 168 ? 9.675 -0.061 -25.288 1.00 64.19 168 SER A C 1
ATOM 1315 O O . SER A 1 168 ? 8.525 -0.285 -24.910 1.00 64.19 168 SER A O 1
ATOM 1317 N N . HIS A 1 169 ? 9.951 0.770 -26.298 1.00 62.41 169 HIS A N 1
ATOM 1318 C CA . HIS A 1 169 ? 8.937 1.486 -27.084 1.00 62.41 169 HIS A CA 1
ATOM 1319 C C . HIS A 1 169 ? 7.917 0.554 -27.757 1.00 62.41 169 HIS A C 1
ATOM 1321 O O . HIS A 1 169 ? 6.754 0.908 -27.883 1.00 62.41 169 HIS A O 1
ATOM 1327 N N . TYR A 1 170 ? 8.318 -0.659 -28.135 1.00 61.22 170 TYR A N 1
ATOM 1328 C CA . TYR A 1 170 ? 7.417 -1.648 -28.729 1.00 61.22 170 TYR A CA 1
ATOM 1329 C C . TYR A 1 170 ? 6.368 -2.157 -27.726 1.00 61.22 170 TYR A C 1
ATOM 1331 O O . TYR A 1 170 ? 5.234 -2.465 -28.075 1.00 61.22 170 TYR A O 1
ATOM 1339 N N . LEU A 1 171 ? 6.733 -2.220 -26.444 1.00 62.44 171 LEU A N 1
ATOM 1340 C CA . LEU A 1 171 ? 5.832 -2.655 -25.379 1.00 62.44 171 LEU A CA 1
ATOM 1341 C C . LEU A 1 171 ? 4.910 -1.528 -24.885 1.00 62.44 171 LEU A C 1
ATOM 1343 O O . LEU A 1 171 ? 3.946 -1.817 -24.181 1.00 62.44 171 LEU A O 1
ATOM 1347 N N . LEU A 1 172 ? 5.168 -0.270 -25.267 1.00 60.81 172 LEU A N 1
ATOM 1348 C CA . LEU A 1 172 ? 4.320 0.882 -24.937 1.00 60.81 172 LEU A CA 1
ATOM 1349 C C . LEU A 1 172 ? 2.968 0.836 -25.661 1.00 60.81 172 LEU A C 1
ATOM 1351 O O . LEU A 1 172 ? 1.961 1.202 -25.063 1.00 60.81 172 LEU A O 1
ATOM 1355 N N . GLU A 1 173 ? 2.906 0.314 -26.890 1.00 59.34 173 GLU A N 1
ATOM 1356 C CA . GLU A 1 173 ? 1.631 0.131 -27.609 1.00 59.34 173 GLU A CA 1
ATOM 1357 C C . GLU A 1 173 ? 0.706 -0.856 -26.877 1.00 59.34 173 GLU A C 1
ATOM 1359 O O . GLU A 1 173 ? -0.500 -0.639 -26.774 1.00 59.34 173 GLU A O 1
ATOM 1364 N N . ASN A 1 174 ? 1.289 -1.885 -26.254 1.00 55.06 174 ASN A N 1
ATOM 1365 C CA . ASN A 1 174 ? 0.574 -2.851 -25.414 1.00 55.06 174 ASN A CA 1
ATOM 1366 C C . ASN A 1 174 ? 0.329 -2.349 -23.981 1.00 55.06 174 ASN A C 1
ATOM 1368 O O . ASN A 1 174 ? -0.408 -2.978 -23.222 1.00 55.06 174 ASN A O 1
ATOM 1372 N N . PHE A 1 175 ? 0.929 -1.219 -23.599 1.00 59.97 175 PHE A N 1
ATOM 1373 C CA . PHE A 1 175 ? 0.721 -0.602 -22.294 1.00 59.97 175 PHE A CA 1
ATOM 1374 C C . PHE A 1 175 ? -0.561 0.222 -22.234 1.00 59.97 175 PHE A C 1
ATOM 1376 O O . PHE A 1 175 ? -1.006 0.522 -21.138 1.00 59.97 175 PHE A O 1
ATOM 1383 N N . GLY A 1 176 ? -1.195 0.558 -23.363 1.00 63.03 176 GLY A N 1
ATOM 1384 C CA . GLY A 1 176 ? -2.459 1.307 -23.375 1.00 63.03 176 GLY A CA 1
ATOM 1385 C C . GLY A 1 176 ? -3.528 0.705 -22.444 1.00 63.03 176 GLY A C 1
ATOM 1386 O O . GLY A 1 176 ? -3.991 1.395 -21.534 1.00 63.03 176 GLY A O 1
ATOM 1387 N N . PRO A 1 177 ? -3.864 -0.594 -22.578 1.00 62.72 177 PRO A N 1
ATOM 1388 C CA . PRO A 1 177 ? -4.792 -1.270 -21.670 1.00 62.72 177 PRO A CA 1
ATOM 1389 C C . PRO A 1 177 ? -4.296 -1.351 -20.217 1.00 62.72 177 PRO A C 1
ATOM 1391 O O . PRO A 1 177 ? -5.090 -1.189 -19.297 1.00 62.72 177 PRO A O 1
ATOM 1394 N N . ALA A 1 178 ? -2.994 -1.558 -19.988 1.00 58.75 178 ALA A N 1
ATOM 1395 C CA . ALA A 1 178 ? -2.410 -1.627 -18.642 1.00 58.75 178 ALA A CA 1
ATOM 1396 C C . ALA A 1 178 ? -2.339 -0.253 -17.944 1.00 58.75 178 ALA A C 1
ATOM 1398 O O . ALA A 1 178 ? -2.497 -0.162 -16.732 1.00 58.75 178 ALA A O 1
ATOM 1399 N N . GLY A 1 179 ? -2.151 0.826 -18.701 1.00 62.38 179 GLY A N 1
ATOM 1400 C CA . GLY A 1 179 ? -2.208 2.205 -18.225 1.00 62.38 179 GLY A CA 1
ATOM 1401 C C . GLY A 1 179 ? -3.639 2.638 -17.917 1.00 62.38 179 GLY A C 1
ATOM 1402 O O . GLY A 1 179 ? -3.873 3.289 -16.903 1.00 62.38 179 GLY A O 1
ATOM 1403 N N . ALA A 1 180 ? -4.615 2.212 -18.726 1.00 63.19 180 ALA A N 1
ATOM 1404 C CA . ALA A 1 180 ? -6.032 2.367 -18.397 1.00 63.19 180 ALA A CA 1
ATOM 1405 C C . ALA A 1 180 ? -6.406 1.584 -17.126 1.00 63.19 180 ALA A C 1
ATOM 1407 O O . ALA A 1 180 ? -7.151 2.088 -16.290 1.00 63.19 180 ALA A O 1
ATOM 1408 N N . LEU A 1 181 ? -5.835 0.389 -16.942 1.00 63.03 181 LEU A N 1
ATOM 1409 C CA . LEU A 1 181 ? -5.988 -0.412 -15.729 1.00 63.03 181 LEU A CA 1
ATOM 1410 C C . LEU A 1 181 ? -5.414 0.312 -14.510 1.00 63.03 181 LEU A C 1
ATOM 1412 O O . LEU A 1 181 ? -6.108 0.444 -13.509 1.00 63.03 181 LEU A O 1
ATOM 1416 N N . LEU A 1 182 ? -4.198 0.853 -14.623 1.00 63.97 182 LEU A N 1
ATOM 1417 C CA . LEU A 1 182 ? -3.583 1.681 -13.590 1.00 63.97 182 LEU A CA 1
ATOM 1418 C C . LEU A 1 182 ? -4.506 2.853 -13.231 1.00 63.97 182 LEU A C 1
ATOM 1420 O O . LEU A 1 182 ? -4.863 2.999 -12.071 1.00 63.97 182 LEU A O 1
ATOM 1424 N N . LEU A 1 183 ? -4.998 3.611 -14.215 1.00 65.69 183 LEU A N 1
ATOM 1425 C CA . LEU A 1 183 ? -5.977 4.685 -13.993 1.00 65.69 183 LEU A CA 1
ATOM 1426 C C . LEU A 1 183 ? -7.265 4.195 -13.312 1.00 65.69 183 LEU A C 1
ATOM 1428 O O . LEU A 1 183 ? -7.787 4.886 -12.439 1.00 65.69 183 LEU A O 1
ATOM 1432 N N . SER A 1 184 ? -7.756 3.000 -13.647 1.00 62.91 184 SER A N 1
ATOM 1433 C CA . SER A 1 184 ? -8.944 2.422 -13.008 1.00 62.91 184 SER A CA 1
ATOM 1434 C C . SER A 1 184 ? -8.697 2.013 -11.549 1.00 62.91 184 SER A C 1
ATOM 1436 O O . SER A 1 184 ? -9.509 2.345 -10.686 1.00 62.91 184 SER A O 1
ATOM 1438 N N . CYS A 1 185 ? -7.548 1.406 -11.230 1.00 63.31 185 CYS A N 1
ATOM 1439 C CA . CYS A 1 185 ? -7.156 1.109 -9.849 1.00 63.31 185 CYS A CA 1
ATOM 1440 C C . CYS A 1 185 ? -7.052 2.388 -9.021 1.00 63.31 185 CYS A C 1
ATOM 1442 O O . CYS A 1 185 ? -7.464 2.435 -7.868 1.00 63.31 185 CYS A O 1
ATOM 1444 N N . LEU A 1 186 ? -6.518 3.441 -9.633 1.00 63.47 186 LEU A N 1
ATOM 1445 C CA . LEU A 1 186 ? -6.354 4.739 -8.994 1.00 63.47 186 LEU A CA 1
ATOM 1446 C C . LEU A 1 186 ? -7.690 5.439 -8.781 1.00 63.47 186 LEU A C 1
ATOM 1448 O O . LEU A 1 186 ? -7.872 6.076 -7.750 1.00 63.47 186 LEU A O 1
ATOM 1452 N N . SER A 1 187 ? -8.637 5.286 -9.710 1.00 63.62 187 SER A N 1
ATOM 1453 C CA . SER A 1 187 ? -10.007 5.756 -9.499 1.00 63.62 187 SER A CA 1
ATOM 1454 C C . SER A 1 187 ? -10.667 5.030 -8.325 1.00 63.62 187 SER A C 1
ATOM 1456 O O . SER A 1 187 ? -11.314 5.676 -7.510 1.00 63.62 187 SER A O 1
ATOM 1458 N N . ALA A 1 188 ? -10.427 3.725 -8.166 1.00 64.12 188 ALA A N 1
ATOM 1459 C CA . ALA A 1 188 ? -10.936 2.960 -7.033 1.00 64.12 188 ALA A CA 1
ATOM 1460 C C . ALA A 1 188 ? -10.286 3.389 -5.704 1.00 64.12 188 ALA A C 1
ATOM 1462 O O . ALA A 1 188 ? -10.996 3.586 -4.722 1.00 64.12 188 ALA A O 1
ATOM 1463 N N . LEU A 1 189 ? -8.970 3.632 -5.686 1.00 64.81 189 LEU A N 1
ATOM 1464 C CA . LEU A 1 189 ? -8.277 4.197 -4.523 1.00 64.81 189 LEU A CA 1
ATOM 1465 C C . LEU A 1 189 ? -8.817 5.593 -4.164 1.00 64.81 189 LEU A C 1
ATOM 1467 O O . LEU A 1 189 ? -9.063 5.884 -2.996 1.00 64.81 189 LEU A O 1
ATOM 1471 N N . ALA A 1 190 ? -9.036 6.451 -5.164 1.00 62.16 190 ALA A N 1
ATOM 1472 C CA . ALA A 1 190 ? -9.611 7.777 -4.964 1.00 62.16 190 ALA A CA 1
ATOM 1473 C C . ALA A 1 190 ? -11.052 7.711 -4.430 1.00 62.16 190 ALA A C 1
ATOM 1475 O O . ALA A 1 190 ? -11.422 8.536 -3.601 1.00 62.16 190 ALA A O 1
ATOM 1476 N N . ILE A 1 191 ? -11.851 6.723 -4.848 1.00 62.19 191 ILE A N 1
ATOM 1477 C CA . ILE A 1 191 ? -13.203 6.495 -4.315 1.00 62.19 191 ILE A CA 1
ATOM 1478 C C . ILE A 1 191 ? -13.146 6.093 -2.840 1.00 62.19 191 ILE A C 1
ATOM 1480 O O . ILE A 1 191 ? -13.851 6.704 -2.038 1.00 62.19 191 ILE A O 1
ATOM 1484 N N . SER A 1 192 ? -12.275 5.145 -2.466 1.00 61.78 192 SER A N 1
ATOM 1485 C CA . SER A 1 192 ? -12.083 4.773 -1.055 1.00 61.78 192 SER A CA 1
ATOM 1486 C C . SER A 1 192 ? -11.704 5.994 -0.210 1.00 61.78 192 SER A C 1
ATOM 1488 O O . SER A 1 192 ? -12.210 6.179 0.889 1.00 61.78 192 SER A O 1
ATOM 1490 N N . VAL A 1 193 ? -10.895 6.897 -0.762 1.00 60.50 193 VAL A N 1
ATOM 1491 C CA . VAL A 1 193 ? -10.501 8.155 -0.112 1.00 60.50 193 VAL A CA 1
ATOM 1492 C C . VAL A 1 193 ? -11.653 9.151 0.014 1.00 60.50 193 VAL A C 1
ATOM 1494 O O . VAL A 1 193 ? -11.812 9.769 1.066 1.00 60.50 193 VAL A O 1
ATOM 1497 N N . VAL A 1 194 ? -12.473 9.310 -1.029 1.00 60.69 194 VAL A N 1
ATOM 1498 C CA . VAL A 1 194 ? -13.653 10.184 -0.985 1.00 60.69 194 VAL A CA 1
ATOM 1499 C C . VAL A 1 194 ? -14.654 9.685 0.049 1.00 60.69 194 VAL A C 1
ATOM 1501 O O . VAL A 1 194 ? -15.193 10.513 0.773 1.00 60.69 194 VAL A O 1
ATOM 1504 N N . GLN A 1 195 ? -14.869 8.371 0.175 1.00 61.66 195 GLN A N 1
ATOM 1505 C CA . GLN A 1 195 ? -15.722 7.813 1.229 1.00 61.66 195 GLN A CA 1
ATOM 1506 C C . GLN A 1 195 ? -15.206 8.198 2.620 1.00 61.66 195 GLN A C 1
ATOM 1508 O O . GLN A 1 195 ? -15.951 8.794 3.397 1.00 61.66 195 GLN A O 1
ATOM 1513 N N . VAL A 1 196 ? -13.920 7.964 2.902 1.00 60.69 196 VAL A N 1
ATOM 1514 C CA . VAL A 1 196 ? -13.309 8.314 4.197 1.00 60.69 196 VAL A CA 1
ATOM 1515 C C . VAL A 1 196 ? -13.441 9.808 4.499 1.00 60.69 196 VAL A C 1
ATOM 1517 O O . VAL A 1 196 ? -13.859 10.188 5.591 1.00 60.69 196 VAL A O 1
ATOM 1520 N N . LEU A 1 197 ? -13.159 10.674 3.525 1.00 62.16 197 LEU A N 1
ATOM 1521 C CA . LEU A 1 197 ? -13.276 12.124 3.698 1.00 62.16 197 LEU A CA 1
ATOM 1522 C C . LEU A 1 197 ? -14.720 12.593 3.875 1.00 62.16 197 LEU A C 1
ATOM 1524 O O . LEU A 1 197 ? -14.971 13.455 4.715 1.00 62.16 197 LEU A O 1
ATOM 1528 N N . LEU A 1 198 ? -15.669 12.046 3.110 1.00 60.44 198 LEU A N 1
ATOM 1529 C CA . LEU A 1 198 ? -17.082 12.407 3.219 1.00 60.44 198 LEU A CA 1
ATOM 1530 C C . LEU A 1 198 ? -17.607 12.065 4.616 1.00 60.44 198 LEU A C 1
ATOM 1532 O O . LEU A 1 198 ? -18.288 12.881 5.231 1.00 60.44 198 LEU A O 1
ATOM 1536 N N . ILE A 1 199 ? -17.237 10.896 5.136 1.00 59.06 199 ILE A N 1
ATOM 1537 C CA . ILE A 1 199 ? -17.650 10.448 6.465 1.00 59.06 199 ILE A CA 1
ATOM 1538 C C . ILE A 1 199 ? -17.016 11.316 7.553 1.00 59.06 199 ILE A C 1
ATOM 1540 O O . ILE A 1 199 ? -17.733 11.809 8.422 1.00 59.06 199 ILE A O 1
ATOM 1544 N N . ILE A 1 200 ? -15.717 11.618 7.469 1.00 57.91 200 ILE A N 1
ATOM 1545 C CA . ILE A 1 200 ? -15.071 12.488 8.463 1.00 57.91 200 ILE A CA 1
ATOM 1546 C C . ILE A 1 200 ? -15.642 13.919 8.423 1.00 57.91 200 ILE A C 1
ATOM 1548 O O . ILE A 1 200 ? -15.810 14.550 9.468 1.00 57.91 200 ILE A O 1
ATOM 1552 N N . LEU A 1 201 ? -15.991 14.447 7.246 1.00 58.91 201 LEU A N 1
ATOM 1553 C CA . LEU A 1 201 ? -16.639 15.759 7.121 1.00 58.91 201 LEU A CA 1
ATOM 1554 C C . LEU A 1 201 ? -18.063 15.766 7.701 1.00 58.91 201 LEU A C 1
ATOM 1556 O O . LEU A 1 201 ? -18.449 16.729 8.366 1.00 58.91 201 LEU A O 1
ATOM 1560 N N . LEU A 1 202 ? -18.829 14.691 7.502 1.00 56.59 202 LEU A N 1
ATOM 1561 C CA . LEU A 1 202 ? -20.160 14.526 8.097 1.00 56.59 20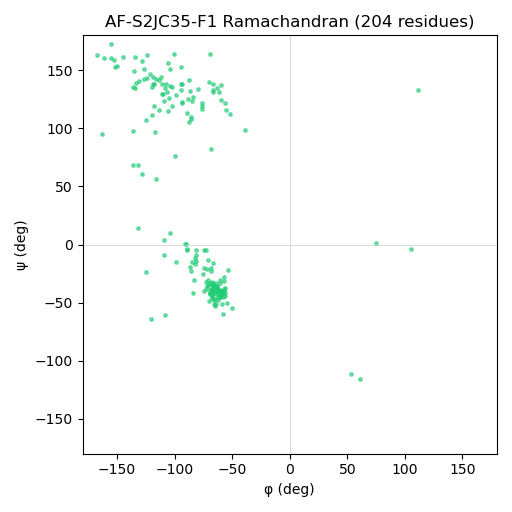2 LEU A CA 1
ATOM 1562 C C . LEU A 1 202 ? -20.098 14.383 9.627 1.00 56.59 202 LEU A C 1
ATOM 1564 O O . LEU A 1 202 ? -20.983 14.876 10.323 1.00 56.59 202 LEU A O 1
ATOM 1568 N N . MET A 1 203 ? -19.039 13.775 10.168 1.00 54.41 203 MET A N 1
ATOM 1569 C CA . MET A 1 203 ? -18.838 13.657 11.618 1.00 54.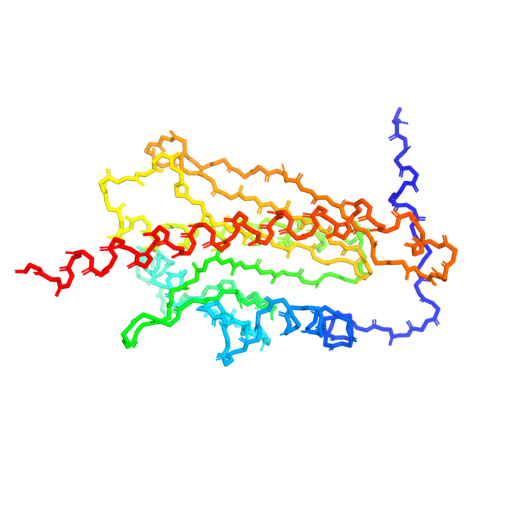41 203 MET A CA 1
ATOM 1570 C C . MET A 1 203 ? -18.384 14.965 12.285 1.00 54.41 203 MET A C 1
ATOM 1572 O O . MET A 1 203 ? -18.659 15.156 13.462 1.00 54.41 203 MET A O 1
ATOM 1576 N N . ASN A 1 204 ? -17.734 15.880 11.556 1.00 52.03 204 ASN A N 1
ATOM 1577 C CA . ASN A 1 204 ? -17.279 17.180 12.082 1.00 52.03 204 ASN A CA 1
ATOM 1578 C C . ASN A 1 204 ? -18.300 18.325 11.917 1.00 52.03 204 ASN A C 1
ATOM 1580 O O . ASN A 1 204 ? -18.003 19.468 12.266 1.00 52.03 204 ASN A O 1
ATOM 1584 N N . THR A 1 205 ? -19.475 18.057 11.340 1.00 49.59 205 THR A N 1
ATOM 1585 C CA . THR A 1 205 ? -20.534 19.060 11.103 1.00 49.59 205 THR A CA 1
ATOM 1586 C C . THR A 1 205 ? -21.767 18.892 12.001 1.00 49.59 205 THR A C 1
ATOM 1588 O O . THR A 1 205 ? -22.707 19.679 11.877 1.00 49.59 205 THR A O 1
ATOM 1591 N N . ASN A 1 206 ? -21.735 17.936 12.937 1.00 42.28 206 ASN A N 1
ATOM 1592 C CA . ASN A 1 206 ? -22.694 17.772 14.040 1.00 42.28 206 ASN A CA 1
ATOM 1593 C C . ASN A 1 206 ? -22.023 18.062 15.387 1.00 42.28 206 ASN A C 1
ATOM 1595 O O . ASN A 1 206 ? -22.756 18.456 16.322 1.00 42.28 206 ASN A O 1
#

Foldseek 3Di:
DDDDVVQDDDQDPDPDDLVNLCVVPVVVVVCVLAVPVPHQKDKDFDFAFDPLQQVVQCVVDPPDPDDGAGTFGMFIWGCDPPDTQTQATEHTDQGPPDPVLVVVVVSRVSRQVSSLVVLCVLPVPDQQLQKGKYWYHHRQKIWIWIWHCPDDVDIDIGTDDIDGDDPDPVCVVVCPVVVVVVVVVSVSSSVSVVVSVVSNVVVVVD

Sequence (206 aa):
MKKYPYMLMKPPTKKVTESDYLRCIWSRILEALFPPEKNLIRNKSGESISSASNTNKNEQYVGAASVKSLKIDFRLLVDVSESEIDVGAGECALNDYDDKAITDEGKLARETKDALDEIIKLVPEDLNDTTCWGMQIAGSHCTMTSIHLDSQGIYVNMHRHSFNIPSSHYLLENFGPAGALLLSCLSALAISVVQVLLIILLMNTN

Radius of gyration: 17.77 Å; Cα contacts (8 Å, |Δi|>4): 302; chains: 1; bounding box: 47×49×58 Å

Organism: Mucor circinelloides f. circinelloides (strain 1006PhL) (NCBI:txid1220926)

Solvent-accessible surface area (backbone atoms only — not comparable to full-atom values): 11702 Å² total; per-residue (Å²): 135,90,81,64,73,92,76,69,74,79,82,74,95,57,98,76,52,38,64,52,36,42,62,75,49,48,47,56,52,49,43,71,75,26,36,71,91,81,37,76,42,34,75,48,72,53,81,36,64,55,69,55,35,29,49,55,49,45,67,74,45,75,87,61,94,80,67,78,48,74,66,34,43,27,37,33,25,32,77,54,93,96,42,81,45,54,52,25,33,27,41,62,33,71,44,86,86,40,75,57,40,62,53,48,50,58,48,42,52,49,52,19,45,32,27,33,52,50,52,42,74,68,38,78,88,66,53,92,75,50,54,12,30,32,37,46,31,33,56,58,33,37,38,35,32,37,34,35,66,79,49,97,93,40,71,45,81,38,83,73,49,71,51,65,62,60,92,44,78,80,43,45,72,67,34,53,67,53,50,52,46,51,52,49,55,48,50,52,53,50,47,42,50,49,52,55,50,52,47,50,53,60,65,73,74,113